Protein AF-A0A914C2M6-F1 (afdb_monomer_lite)

Secondary structure (DSSP, 8-state):
--HHHHHHHHHHHHHHHHHHTT-HHHHHHHHHHHHHIIIIIGGGSTTGGG--HHHHHHHHHHHHHHHHHHHHHHHHHHHHHHHHHHHHHHHHHHHHHHHHHS---PPPPPP-PPPPSS-TTS-SEEEEE-TTSPEEEEEPEEEETTHHHHHHHHHHTS-SS--EEEEEEEEETTEEEEEEEEE----HHHHHHHHHHS----S-GGG--EEEEEEES-TT-HHHHHHHHT---TT-EEEEE-TT-SEEEEEEGGGTT-TT--PPP---SS-EEE--SS---TTEEEESS--PEEEE-S-----------

Foldseek 3Di:
DDPVLVVLVVLLVVLVVCVVVVVLVSNLQSLVQSLCLLPPQLCLFPCNVVDDPVSNVVSVVSNVVSVVSSVVSVVVVVVVVVVVVVVVVVVVVVVVVVCVVDPDDDDDDDDDDDDDLDPPPDDQWFWFAFPVRDTHTAGFEEEEPCVLVVLVVVCVVPDDAWSKWWWKFFQDPSHTYGAETEDDNLDPVGVVVVVVVQPDPDPDPRRRIDGQEMEGQDCPRVSVVSCLSSDSRQRYWYWYHHPPAQEIEIDTSSHCPCVPQPDDGDDDDHHDYDYGDPGDRNSYDYDNSGDYYYHYPPDPDPDPDPPDD

InterPro domains:
  IPR015063 USP8 dimerisation domain [PF08969] (2-84)

Sequence (309 aa):
MPRYCRILHEMYDMAGVYTTEQNFERAFILYLRFVGTVVEELPKHRDYQSFTPDEKDRFDRQTIHAMNTAEFLKRKIKTLYEEEAITKKSELAQLEHEKRKNGNVSTPKPPPISPPIIDRNLKSYVVCKKQSGYTLLFQRIIIPNDLPHKFLTTFESLPDTNRFAVLYGKLVRNSLIVSQAIITDGTETSLEKIDRSISVPDQDEENELLIIGCICGDLSDHSVDYFISRSLLTEIVIVVCRPGDNQTYVLHLSNLSDRKELGKPKSESQPEFKDAASGVCGHTHITEQISCTFVDLRDPTPRSTPRNS

Radius of gyration: 23.59 Å; chains: 1; bounding box: 74×46×76 Å

Structure (mmCIF, N/CA/C/O backbone):
data_AF-A0A914C2M6-F1
#
_entry.id   AF-A0A914C2M6-F1
#
loop_
_atom_site.group_PDB
_atom_site.id
_atom_site.type_symbol
_atom_site.label_atom_id
_atom_site.label_alt_id
_atom_site.label_comp_id
_atom_site.label_asym_id
_atom_site.label_entity_id
_atom_site.label_seq_id
_atom_site.pdbx_PDB_ins_code
_atom_site.Cartn_x
_atom_site.Cartn_y
_atom_site.Cartn_z
_atom_site.occupancy
_atom_site.B_iso_or_equiv
_atom_site.auth_seq_id
_atom_site.auth_comp_id
_atom_site.auth_asym_id
_atom_site.auth_atom_id
_atom_site.pdbx_PDB_model_num
ATOM 1 N N . MET A 1 1 ? 17.380 13.968 1.805 1.00 53.59 1 MET A N 1
ATOM 2 C CA . MET A 1 1 ? 16.831 12.840 2.582 1.00 53.59 1 MET A CA 1
ATOM 3 C C . MET A 1 1 ? 16.250 11.841 1.595 1.00 53.59 1 MET A C 1
ATOM 5 O O . MET A 1 1 ? 15.466 12.265 0.750 1.00 53.59 1 MET A O 1
ATOM 9 N N . PRO A 1 2 ? 16.689 10.578 1.612 1.00 65.69 2 PRO A N 1
ATOM 10 C CA . PRO A 1 2 ? 16.224 9.569 0.665 1.00 65.69 2 PRO A CA 1
ATOM 11 C C . PRO A 1 2 ? 14.706 9.356 0.747 1.00 65.69 2 PRO A C 1
ATOM 13 O O . PRO A 1 2 ? 14.123 9.441 1.829 1.00 65.69 2 PRO A O 1
ATOM 16 N N . ARG A 1 3 ? 14.066 9.064 -0.392 1.00 62.69 3 ARG A N 1
ATOM 17 C CA . ARG A 1 3 ? 12.603 8.916 -0.529 1.00 62.69 3 ARG A CA 1
ATOM 18 C C . ARG A 1 3 ? 11.987 7.988 0.520 1.00 62.69 3 ARG A C 1
ATOM 20 O O . ARG A 1 3 ? 10.934 8.271 1.076 1.00 62.69 3 ARG A O 1
ATOM 27 N N . TYR A 1 4 ? 12.675 6.897 0.824 1.00 68.31 4 TYR A N 1
ATOM 28 C CA . TYR A 1 4 ? 12.214 5.889 1.766 1.00 68.31 4 TYR A CA 1
ATOM 29 C C . TYR A 1 4 ? 12.182 6.398 3.222 1.00 68.31 4 TYR A C 1
ATOM 31 O O . TYR A 1 4 ? 11.252 6.081 3.962 1.00 68.31 4 TYR A O 1
ATOM 39 N N . CYS A 1 5 ? 13.138 7.247 3.624 1.00 71.44 5 CYS A N 1
ATOM 40 C CA . CYS A 1 5 ? 13.124 7.904 4.933 1.00 71.44 5 CYS A CA 1
ATOM 41 C C . CYS A 1 5 ? 11.943 8.864 5.037 1.00 71.44 5 CYS A C 1
ATOM 43 O O . CYS A 1 5 ? 11.342 8.973 6.101 1.00 71.44 5 CYS A O 1
ATOM 45 N N . ARG A 1 6 ? 11.613 9.549 3.933 1.00 73.25 6 ARG A N 1
ATOM 46 C CA . ARG A 1 6 ? 10.469 10.460 3.861 1.00 73.25 6 ARG A CA 1
ATOM 47 C C . ARG A 1 6 ? 9.153 9.704 4.070 1.00 73.25 6 ARG A C 1
ATOM 49 O O . ARG A 1 6 ? 8.409 10.075 4.963 1.00 73.25 6 ARG A O 1
ATOM 56 N N . ILE A 1 7 ? 8.944 8.584 3.373 1.00 72.62 7 ILE A N 1
ATOM 57 C CA . ILE A 1 7 ? 7.735 7.748 3.525 1.00 72.62 7 ILE A CA 1
ATOM 58 C C . ILE A 1 7 ? 7.576 7.231 4.965 1.00 72.62 7 ILE A C 1
ATOM 60 O O . ILE A 1 7 ? 6.484 7.264 5.527 1.00 72.62 7 ILE A O 1
ATOM 64 N N . LEU A 1 8 ? 8.659 6.746 5.585 1.00 81.25 8 LEU A N 1
ATOM 65 C CA . LEU A 1 8 ? 8.620 6.284 6.979 1.00 81.25 8 LEU A CA 1
ATOM 66 C C . LEU A 1 8 ? 8.307 7.422 7.955 1.00 81.25 8 LEU A C 1
ATOM 68 O O . LEU A 1 8 ? 7.568 7.226 8.918 1.00 81.25 8 LEU A O 1
ATOM 72 N N . HIS A 1 9 ? 8.861 8.605 7.699 1.00 80.56 9 HIS A N 1
ATOM 73 C CA . HIS A 1 9 ? 8.601 9.801 8.487 1.00 80.56 9 HIS A CA 1
ATOM 74 C C . HIS A 1 9 ? 7.143 10.252 8.367 1.00 80.56 9 HIS A C 1
ATOM 76 O O . HIS A 1 9 ? 6.487 10.450 9.383 1.00 80.56 9 HIS A O 1
ATOM 82 N N . GLU A 1 10 ? 6.622 10.348 7.145 1.00 76.75 10 GLU A N 1
ATOM 83 C CA . GLU A 1 10 ? 5.228 10.702 6.861 1.00 76.75 10 GLU A CA 1
ATOM 84 C C . GLU A 1 10 ? 4.268 9.706 7.520 1.00 76.75 10 GLU A C 1
ATOM 86 O O . GLU A 1 10 ? 3.319 10.108 8.186 1.00 76.75 10 GLU A O 1
ATOM 91 N N . MET A 1 11 ? 4.548 8.400 7.432 1.00 81.88 11 MET A N 1
ATOM 92 C CA . MET A 1 11 ? 3.737 7.369 8.089 1.00 81.88 11 MET A CA 1
ATOM 93 C C . MET A 1 11 ? 3.683 7.553 9.611 1.00 81.88 11 MET A C 1
ATOM 95 O O . MET A 1 11 ? 2.619 7.408 10.217 1.00 81.88 11 MET A O 1
ATOM 99 N N . TYR A 1 12 ? 4.825 7.865 10.226 1.00 87.12 12 TYR A N 1
ATOM 100 C CA . TYR A 1 12 ? 4.915 8.125 11.660 1.00 87.12 12 TYR A CA 1
ATOM 101 C C . TYR A 1 12 ? 4.148 9.393 12.062 1.00 87.12 12 TYR A C 1
ATOM 103 O O . TYR A 1 12 ? 3.398 9.371 13.040 1.00 87.12 12 TYR A O 1
ATOM 111 N N . ASP A 1 13 ? 4.294 10.476 11.299 1.00 83.62 13 ASP A N 1
ATOM 112 C CA . ASP A 1 13 ? 3.618 11.745 11.574 1.00 83.62 13 ASP A CA 1
ATOM 113 C C . ASP A 1 13 ? 2.102 11.616 11.408 1.00 83.62 13 ASP A C 1
ATOM 115 O O . ASP A 1 13 ? 1.347 12.032 12.288 1.00 83.62 13 ASP A O 1
ATOM 119 N N . MET A 1 14 ? 1.647 10.951 10.342 1.00 76.50 14 MET A N 1
ATOM 120 C CA . MET A 1 14 ? 0.227 10.679 10.107 1.00 76.50 14 MET A CA 1
ATOM 121 C C . MET A 1 14 ? -0.390 9.820 11.214 1.00 76.50 14 MET A C 1
ATOM 123 O O . MET A 1 14 ? -1.535 10.043 11.608 1.00 76.50 14 MET A O 1
ATOM 127 N N . ALA A 1 15 ? 0.360 8.866 11.778 1.00 84.19 15 ALA A N 1
ATOM 128 C CA . ALA A 1 15 ? -0.092 8.120 12.953 1.00 84.19 15 ALA A CA 1
ATOM 129 C C . ALA A 1 15 ? -0.305 9.041 14.170 1.00 84.19 15 ALA A C 1
ATOM 131 O O . ALA A 1 15 ? -1.269 8.872 14.926 1.00 84.19 15 ALA A O 1
ATOM 132 N N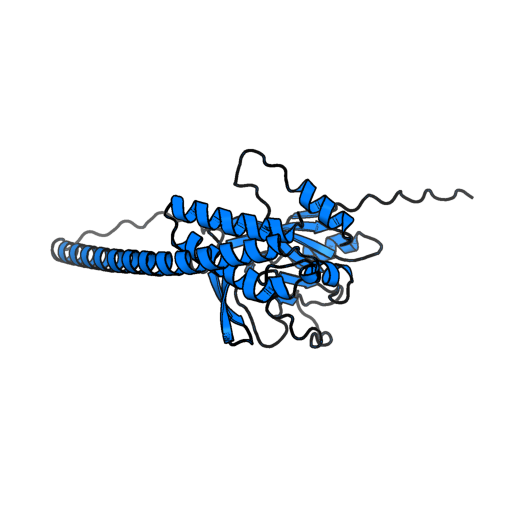 . GLY A 1 16 ? 0.557 10.050 14.325 1.00 85.88 16 GLY A N 1
ATOM 133 C CA . GLY A 1 16 ? 0.399 11.118 15.309 1.00 85.88 16 GLY A CA 1
ATOM 134 C C . GLY A 1 16 ? -0.865 11.944 15.071 1.00 85.88 16 GLY A C 1
ATOM 135 O O . GLY A 1 16 ? -1.673 12.087 15.989 1.00 85.88 16 GLY A O 1
ATOM 136 N N . VAL A 1 17 ? -1.092 12.407 13.838 1.00 80.56 17 VAL A N 1
ATOM 137 C CA . VAL A 1 17 ? -2.297 13.169 13.458 1.00 80.56 17 VAL A CA 1
ATOM 138 C C . VAL A 1 17 ? -3.566 12.377 13.776 1.00 80.56 17 VAL A C 1
ATOM 140 O O . VAL A 1 17 ? -4.409 12.857 14.534 1.00 80.56 17 VAL A O 1
ATOM 143 N N . TYR A 1 18 ? -3.670 11.116 13.348 1.00 82.12 18 TYR A N 1
ATOM 144 C CA . TYR A 1 18 ? -4.844 10.293 13.666 1.00 82.12 18 TYR A CA 1
ATOM 145 C C . TYR A 1 18 ? -5.034 10.043 15.164 1.00 82.12 18 TYR A C 1
ATOM 147 O O . TYR A 1 18 ? -6.166 9.886 15.626 1.00 82.12 18 TYR A O 1
ATOM 155 N N . THR A 1 19 ? -3.949 10.030 15.944 1.00 88.31 19 THR A N 1
ATOM 156 C CA . THR A 1 19 ? -4.045 9.955 17.407 1.00 88.31 19 THR A CA 1
ATOM 157 C C . THR A 1 19 ? -4.706 11.214 17.971 1.00 88.31 19 THR A C 1
ATOM 159 O O . THR A 1 19 ? -5.558 11.106 18.856 1.00 88.31 19 THR A O 1
ATOM 162 N N . THR A 1 20 ? -4.359 12.393 17.440 1.00 89.56 20 THR A N 1
ATOM 163 C CA . THR A 1 20 ? -4.959 13.676 17.847 1.00 89.56 20 THR A CA 1
ATOM 164 C C . THR A 1 20 ? -6.418 13.817 17.410 1.00 89.56 20 THR A C 1
ATOM 166 O O . THR A 1 20 ? -7.246 14.271 18.196 1.00 89.56 20 THR A O 1
ATOM 169 N N . GLU A 1 21 ? -6.767 13.325 16.220 1.00 86.81 21 GLU A N 1
ATOM 170 C CA . GLU A 1 21 ? -8.134 13.323 15.675 1.00 86.81 21 GLU A CA 1
ATOM 171 C C . GLU A 1 21 ? -9.051 12.256 16.297 1.00 86.81 21 GLU A C 1
ATOM 173 O O . GLU A 1 21 ? -10.204 12.107 15.900 1.00 86.81 21 GLU A O 1
ATOM 178 N N . GLN A 1 22 ? -8.551 11.487 17.269 1.00 88.44 22 GLN A N 1
ATOM 179 C CA . GLN A 1 22 ? -9.256 10.369 17.905 1.00 88.44 22 GLN A CA 1
ATOM 180 C C . GLN A 1 22 ? -9.623 9.214 16.963 1.00 88.44 22 GLN A C 1
ATOM 182 O O . GLN A 1 22 ? -10.419 8.341 17.315 1.00 88.44 22 GLN A O 1
ATOM 187 N N . ASN A 1 23 ? -8.983 9.132 15.798 1.00 82.94 23 ASN A N 1
ATOM 188 C CA . ASN A 1 23 ? -9.085 7.975 14.923 1.00 82.94 23 ASN A CA 1
ATOM 189 C C . ASN A 1 23 ? -8.113 6.876 15.382 1.00 82.94 23 ASN A C 1
ATOM 191 O O . ASN A 1 23 ? -7.097 6.585 14.743 1.00 82.94 23 ASN A O 1
ATOM 195 N N . PHE A 1 24 ? -8.414 6.281 16.540 1.00 87.06 24 PHE A N 1
ATOM 196 C CA . PHE A 1 24 ? -7.495 5.367 17.223 1.00 87.06 24 PHE A CA 1
ATOM 197 C C . PHE A 1 24 ? -7.179 4.115 16.405 1.00 87.06 24 PHE A C 1
ATOM 199 O O . PHE A 1 24 ? -6.050 3.637 16.456 1.00 87.06 24 PHE A O 1
ATOM 206 N N . GLU A 1 25 ? -8.134 3.609 15.622 1.00 82.38 25 GLU A N 1
ATOM 207 C CA . GLU A 1 25 ? -7.919 2.458 14.741 1.00 82.38 25 GLU A CA 1
ATOM 208 C C . GLU A 1 25 ? -6.863 2.748 13.673 1.00 82.38 25 GLU A C 1
ATOM 210 O O . GLU A 1 25 ? -5.903 1.988 13.537 1.00 82.38 25 GLU A O 1
ATOM 215 N N . ARG A 1 26 ? -7.003 3.862 12.937 1.00 77.81 26 ARG A N 1
ATOM 216 C CA . ARG A 1 26 ? -6.030 4.240 11.902 1.00 77.81 26 ARG A CA 1
ATOM 217 C C . ARG A 1 26 ? -4.666 4.542 12.507 1.00 77.81 26 ARG A C 1
ATOM 219 O O . ARG A 1 26 ? -3.665 4.059 11.984 1.00 77.81 26 ARG A O 1
ATOM 226 N N . ALA A 1 27 ? -4.628 5.262 13.627 1.00 86.00 27 ALA A N 1
ATOM 227 C CA . ALA A 1 27 ? -3.388 5.527 14.350 1.00 86.00 27 ALA A CA 1
ATOM 228 C C . ALA A 1 27 ? -2.679 4.226 14.760 1.00 86.00 27 ALA A C 1
ATOM 230 O O . ALA A 1 27 ? -1.488 4.053 14.505 1.00 86.00 27 ALA A O 1
ATOM 231 N N . PHE A 1 28 ? -3.420 3.275 15.336 1.00 88.38 28 PHE A N 1
ATOM 232 C CA . PHE A 1 28 ? -2.887 1.981 15.756 1.00 88.38 28 PHE A CA 1
ATOM 233 C C . PHE A 1 28 ? -2.312 1.192 14.577 1.00 88.38 28 PHE A C 1
ATOM 235 O O . PHE A 1 28 ? -1.203 0.665 14.666 1.00 88.38 28 PHE A O 1
ATOM 242 N N . ILE A 1 29 ? -3.040 1.144 13.459 1.00 82.56 29 ILE A N 1
ATOM 243 C CA . ILE A 1 29 ? -2.604 0.449 12.245 1.00 82.56 29 ILE A CA 1
ATOM 244 C C . ILE A 1 29 ? -1.332 1.085 11.676 1.00 82.56 29 ILE A C 1
ATOM 246 O O . ILE A 1 29 ? -0.394 0.358 11.351 1.00 82.56 29 ILE A O 1
ATOM 250 N N . LEU A 1 30 ? -1.266 2.417 11.581 1.00 82.12 30 LEU A N 1
ATOM 251 C CA . LEU A 1 30 ? -0.079 3.100 11.060 1.00 82.12 30 LEU A CA 1
ATOM 252 C C . LEU A 1 30 ? 1.139 2.920 11.965 1.00 82.12 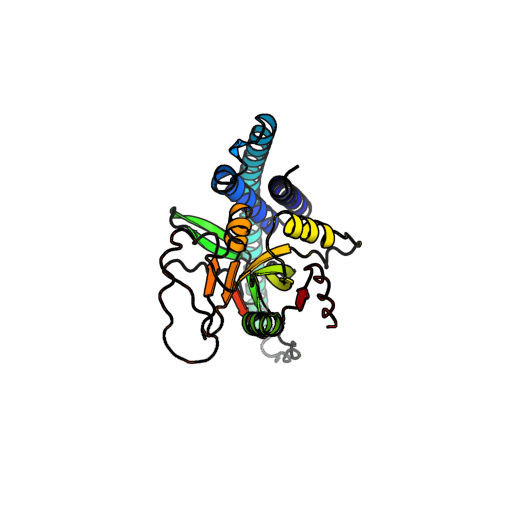30 LEU A C 1
ATOM 254 O O . LEU A 1 30 ? 2.220 2.653 11.449 1.00 82.12 30 LEU A O 1
ATOM 258 N N . TYR A 1 31 ? 0.984 2.980 13.292 1.00 89.94 31 TYR A N 1
ATOM 259 C CA . TYR A 1 31 ? 2.099 2.699 14.199 1.00 89.94 31 TYR A CA 1
ATOM 260 C C . TYR A 1 31 ? 2.593 1.255 14.078 1.00 89.94 31 TYR A C 1
ATOM 262 O O . TYR A 1 31 ? 3.802 1.037 14.015 1.00 89.94 31 TYR A O 1
ATOM 270 N N . LEU A 1 32 ? 1.694 0.268 13.986 1.00 87.19 32 LEU A N 1
ATOM 271 C CA . LEU A 1 32 ? 2.095 -1.124 13.750 1.00 87.19 32 LEU A CA 1
ATOM 272 C C . LEU A 1 32 ? 2.819 -1.293 12.413 1.00 87.19 32 LEU A C 1
ATOM 274 O O . LEU A 1 32 ? 3.832 -1.990 12.345 1.00 87.19 32 LEU A O 1
ATOM 278 N N . ARG A 1 33 ? 2.317 -0.648 11.356 1.00 82.12 33 ARG A N 1
ATOM 279 C CA . ARG A 1 33 ? 2.933 -0.680 10.029 1.00 82.12 33 ARG A CA 1
ATOM 280 C C . ARG A 1 33 ? 4.315 -0.036 10.039 1.00 82.12 33 ARG A C 1
ATOM 282 O O . ARG A 1 33 ? 5.247 -0.617 9.487 1.00 82.12 33 ARG A O 1
ATOM 289 N N . PHE A 1 34 ? 4.459 1.116 10.689 1.00 87.62 34 PHE A N 1
ATOM 290 C CA . PHE A 1 34 ? 5.735 1.804 10.853 1.00 87.62 34 PHE A CA 1
ATOM 291 C C . PHE A 1 34 ? 6.744 0.902 11.566 1.00 87.62 34 PHE A C 1
ATOM 293 O O . PHE A 1 34 ? 7.801 0.620 11.008 1.00 87.62 34 PHE A O 1
ATOM 300 N N . VAL A 1 35 ? 6.384 0.369 12.740 1.00 90.06 35 VAL A N 1
ATOM 301 C CA . VAL A 1 35 ? 7.252 -0.522 13.529 1.00 90.06 35 VAL A CA 1
ATOM 302 C C . VAL A 1 35 ? 7.659 -1.749 12.714 1.00 90.06 35 VAL A C 1
ATOM 304 O O . VAL A 1 35 ? 8.845 -2.049 12.615 1.00 90.06 35 VAL A O 1
ATOM 307 N N . GLY A 1 36 ? 6.701 -2.432 12.079 1.00 84.25 36 GLY A N 1
ATOM 308 C CA . GLY A 1 36 ? 6.993 -3.603 11.250 1.00 84.25 36 GLY A CA 1
ATOM 309 C C . GLY A 1 36 ? 7.929 -3.279 10.083 1.00 84.25 36 GLY A C 1
ATOM 310 O O . GLY A 1 36 ? 8.858 -4.034 9.808 1.00 84.25 36 GLY A O 1
ATOM 311 N N . THR A 1 37 ? 7.738 -2.128 9.433 1.00 82.62 37 THR A N 1
ATOM 312 C CA . THR A 1 37 ? 8.584 -1.703 8.308 1.00 82.62 37 THR A CA 1
ATOM 313 C C . THR A 1 37 ? 9.999 -1.357 8.773 1.00 82.62 37 THR A C 1
ATOM 315 O O . THR A 1 37 ? 10.962 -1.802 8.155 1.00 82.62 37 THR A O 1
ATOM 318 N N . VAL A 1 38 ? 10.148 -0.607 9.870 1.00 88.62 38 VAL A N 1
ATOM 319 C CA . VAL A 1 38 ? 11.459 -0.198 10.404 1.00 88.62 38 VAL A CA 1
ATOM 320 C C . VAL A 1 38 ? 12.251 -1.386 10.950 1.00 88.62 38 VAL A C 1
ATOM 322 O O . VAL A 1 38 ? 13.458 -1.450 10.750 1.00 88.62 38 VAL A O 1
ATOM 325 N N . VAL A 1 39 ? 11.596 -2.342 11.609 1.00 87.88 39 VAL A N 1
ATOM 326 C CA . VAL A 1 39 ? 12.287 -3.480 12.233 1.00 87.88 39 VAL A CA 1
ATOM 327 C C . VAL A 1 39 ? 12.615 -4.582 11.223 1.00 87.88 39 VAL A C 1
ATOM 329 O O . VAL A 1 39 ? 13.694 -5.166 11.296 1.00 87.88 39 VAL A O 1
ATOM 332 N N . GLU A 1 40 ? 11.718 -4.888 10.279 1.00 81.25 40 GLU A N 1
ATOM 333 C CA . GLU A 1 40 ? 11.909 -6.027 9.369 1.00 81.25 40 GLU A CA 1
ATOM 334 C C . GLU A 1 40 ? 12.431 -5.643 7.987 1.00 81.25 40 GLU A C 1
ATOM 336 O O . GLU A 1 40 ? 13.230 -6.385 7.416 1.00 81.25 40 GLU A O 1
ATOM 341 N N . GLU A 1 41 ? 11.952 -4.541 7.409 1.00 78.50 41 GLU A N 1
ATOM 342 C CA . GLU A 1 41 ? 12.189 -4.240 5.991 1.00 78.50 41 GLU A CA 1
ATOM 343 C C . GLU A 1 41 ? 13.296 -3.215 5.789 1.00 78.50 41 GLU A C 1
ATOM 345 O O . GLU A 1 41 ? 14.146 -3.388 4.915 1.00 78.50 41 GLU A O 1
ATOM 350 N N . LEU A 1 42 ? 13.346 -2.187 6.636 1.00 84.25 42 LEU A N 1
ATOM 351 C CA . LEU A 1 42 ? 14.373 -1.156 6.569 1.00 84.25 42 LEU A CA 1
ATOM 352 C C . LEU A 1 42 ? 15.797 -1.739 6.636 1.00 84.25 42 LEU A C 1
ATOM 354 O O . LEU A 1 42 ? 16.603 -1.339 5.798 1.00 84.25 42 LEU A O 1
ATOM 358 N N . PRO A 1 43 ? 16.126 -2.731 7.495 1.00 86.38 43 PRO A N 1
ATOM 359 C CA . PRO A 1 43 ? 17.477 -3.289 7.548 1.00 86.38 43 PRO A CA 1
ATOM 360 C C . PRO A 1 43 ? 17.890 -4.061 6.289 1.00 86.38 43 PRO A C 1
ATOM 362 O O . PRO A 1 43 ? 19.083 -4.215 6.029 1.00 86.38 43 PRO A O 1
ATOM 365 N N . LYS A 1 44 ? 16.917 -4.549 5.506 1.00 80.81 44 LYS A N 1
ATOM 366 C CA . LYS A 1 44 ? 17.149 -5.251 4.233 1.00 80.81 44 LYS A CA 1
ATOM 367 C C . LYS A 1 44 ? 17.315 -4.287 3.059 1.00 80.81 44 LYS A C 1
ATOM 369 O O . LYS A 1 44 ? 17.725 -4.711 1.979 1.00 80.81 44 LYS A O 1
ATOM 374 N N . HIS A 1 45 ? 16.969 -3.013 3.238 1.00 79.31 45 HIS A N 1
ATOM 375 C CA . HIS A 1 45 ? 17.026 -2.032 2.167 1.00 79.31 45 HIS A CA 1
ATOM 376 C C . HIS A 1 45 ? 18.471 -1.797 1.722 1.00 79.31 45 HIS A C 1
ATOM 378 O O . HIS A 1 45 ? 19.378 -1.658 2.546 1.00 79.31 45 HIS A O 1
ATOM 384 N N . ARG A 1 46 ? 18.676 -1.688 0.405 1.00 78.31 46 ARG A N 1
ATOM 385 C CA . ARG A 1 46 ? 20.001 -1.519 -0.213 1.00 78.31 46 ARG A CA 1
ATOM 386 C C . ARG A 1 46 ? 20.807 -0.382 0.419 1.00 78.31 46 ARG A C 1
ATOM 388 O O . ARG A 1 46 ? 21.995 -0.536 0.684 1.00 78.31 46 ARG A O 1
ATOM 395 N N . ASP A 1 47 ? 20.143 0.740 0.682 1.00 78.62 47 ASP A N 1
ATOM 396 C CA . ASP A 1 47 ? 20.801 1.951 1.173 1.00 78.62 47 ASP A CA 1
ATOM 397 C C . ASP A 1 47 ? 20.941 1.977 2.710 1.00 78.62 47 ASP A C 1
ATOM 399 O O . ASP A 1 47 ? 21.583 2.880 3.239 1.00 78.62 47 ASP A O 1
ATOM 403 N N . TYR A 1 48 ? 20.407 0.994 3.452 1.00 83.44 48 TYR A N 1
ATOM 404 C CA . TYR A 1 48 ? 20.422 0.992 4.927 1.00 83.44 48 TYR A CA 1
ATOM 405 C C . TYR A 1 48 ? 21.827 1.053 5.533 1.00 83.44 48 TYR A C 1
ATOM 407 O O . TYR A 1 48 ? 22.068 1.708 6.550 1.00 83.44 48 TYR A O 1
ATOM 415 N N . GLN A 1 49 ? 22.793 0.401 4.883 1.00 83.94 49 GLN A N 1
ATOM 416 C CA . GLN A 1 49 ? 24.180 0.403 5.344 1.00 83.94 49 GLN A CA 1
ATOM 417 C C . GLN A 1 49 ? 24.823 1.793 5.284 1.00 83.94 49 GLN A C 1
ATOM 419 O O . GLN A 1 49 ? 25.742 2.061 6.052 1.00 83.94 49 GLN A O 1
ATOM 424 N N . SER A 1 50 ? 24.319 2.677 4.418 1.00 85.88 50 SER A N 1
ATOM 425 C CA . SER A 1 50 ? 24.829 4.041 4.260 1.00 85.88 50 SER A CA 1
ATOM 426 C C . SER A 1 50 ? 24.282 5.040 5.285 1.00 85.88 50 SER A C 1
ATOM 428 O O . SER A 1 50 ? 24.718 6.188 5.290 1.00 85.88 50 SER A O 1
ATOM 430 N N . PHE A 1 51 ? 23.353 4.628 6.158 1.00 86.19 51 PHE A N 1
ATOM 431 C CA . PHE A 1 51 ? 22.745 5.537 7.132 1.00 86.19 51 PHE A CA 1
ATOM 432 C C . PHE A 1 51 ? 23.751 5.941 8.200 1.00 86.19 51 PHE A C 1
ATOM 434 O O . PHE A 1 51 ? 24.497 5.108 8.734 1.00 86.19 51 PHE A O 1
ATOM 441 N N . THR A 1 52 ? 23.682 7.211 8.577 1.00 89.38 52 THR A N 1
ATOM 442 C CA . THR A 1 52 ? 24.424 7.757 9.709 1.00 89.38 52 THR A CA 1
ATOM 443 C C . THR A 1 52 ? 23.932 7.158 11.036 1.00 89.38 52 THR A C 1
ATOM 445 O O . THR A 1 52 ? 22.783 6.713 11.135 1.00 89.38 52 THR A O 1
ATOM 448 N N . PRO A 1 53 ? 24.777 7.136 12.085 1.00 89.25 53 PRO A N 1
ATOM 449 C CA . PRO A 1 53 ? 24.352 6.713 13.420 1.00 89.25 53 PRO A CA 1
ATOM 450 C C . PRO A 1 53 ? 23.135 7.494 13.934 1.00 89.25 53 PRO A C 1
ATOM 452 O O . PRO A 1 53 ? 22.217 6.888 14.479 1.00 89.25 53 PRO A O 1
ATOM 455 N N . ASP A 1 54 ? 23.089 8.804 13.679 1.00 88.62 54 ASP A N 1
ATOM 456 C CA . ASP A 1 54 ? 21.999 9.682 14.116 1.00 88.62 54 ASP A CA 1
ATOM 457 C C . ASP A 1 54 ? 20.664 9.342 13.434 1.00 88.62 54 ASP A C 1
ATOM 459 O O . ASP A 1 54 ? 19.607 9.381 14.067 1.00 88.62 54 ASP A O 1
ATOM 463 N N . GLU A 1 55 ? 20.687 8.968 12.149 1.00 87.88 55 GLU A N 1
ATOM 464 C CA . GLU A 1 55 ? 19.487 8.522 11.430 1.00 87.88 55 GLU A CA 1
ATOM 465 C C . GLU A 1 55 ? 18.940 7.210 12.000 1.00 87.88 55 GLU A C 1
ATOM 467 O O . GLU A 1 55 ? 17.727 7.078 12.177 1.00 87.88 55 GLU A O 1
ATOM 472 N N . LYS A 1 56 ? 19.818 6.252 12.322 1.00 89.31 56 LYS A N 1
ATOM 473 C CA . LYS A 1 56 ? 19.418 4.969 12.926 1.00 89.31 56 LYS A CA 1
ATOM 474 C C . LYS A 1 56 ? 18.821 5.176 14.317 1.00 89.31 56 LYS A C 1
ATOM 476 O O . LYS A 1 56 ? 17.702 4.748 14.573 1.00 89.31 56 LYS A O 1
ATOM 481 N N . ASP A 1 57 ? 19.511 5.937 15.159 1.00 91.12 57 ASP A N 1
ATOM 482 C CA . ASP A 1 57 ? 19.074 6.283 16.514 1.00 91.12 57 ASP A CA 1
ATOM 483 C C . ASP A 1 57 ? 17.742 7.067 16.520 1.00 91.12 57 ASP A C 1
ATOM 485 O O . ASP A 1 57 ? 16.875 6.875 17.379 1.00 91.12 57 ASP A O 1
ATOM 489 N N . ARG A 1 58 ? 17.501 7.904 15.503 1.00 91.50 58 ARG A N 1
ATOM 490 C CA . ARG A 1 58 ? 16.196 8.542 15.292 1.00 91.50 58 ARG A CA 1
ATOM 491 C C . ARG A 1 58 ? 15.086 7.518 15.036 1.00 91.50 58 ARG A C 1
ATOM 493 O O . ARG A 1 58 ? 14.034 7.622 15.672 1.00 91.50 58 ARG A O 1
ATOM 500 N N . PHE A 1 59 ? 15.296 6.558 14.135 1.00 91.56 59 PHE A N 1
ATOM 501 C CA . PHE A 1 59 ? 14.312 5.504 13.869 1.00 91.56 59 PHE A CA 1
ATOM 502 C C . PHE A 1 59 ? 14.096 4.597 15.084 1.00 91.56 59 PHE A C 1
ATOM 504 O O . PHE A 1 59 ? 12.953 4.232 15.359 1.00 91.56 59 PHE A O 1
ATOM 511 N N . ASP A 1 60 ? 15.138 4.310 15.864 1.00 91.50 60 ASP A N 1
ATOM 512 C CA . ASP A 1 60 ? 15.030 3.523 17.096 1.00 91.50 60 ASP A CA 1
ATOM 513 C C . ASP A 1 60 ? 14.138 4.225 18.130 1.00 91.50 60 ASP A C 1
ATOM 515 O O . ASP A 1 60 ? 13.177 3.637 18.638 1.00 91.50 60 ASP A O 1
ATOM 519 N N . ARG A 1 61 ? 14.367 5.524 18.381 1.00 94.56 61 ARG A N 1
ATOM 520 C CA . ARG A 1 61 ? 13.501 6.325 19.264 1.00 94.56 61 ARG A CA 1
ATOM 521 C C . ARG A 1 61 ? 12.050 6.357 18.793 1.00 94.56 61 ARG A C 1
ATOM 523 O O . ARG A 1 61 ? 11.139 6.169 19.602 1.00 94.56 61 ARG A O 1
ATOM 530 N N . GLN A 1 62 ? 11.830 6.599 17.499 1.00 95.44 62 GLN A N 1
ATOM 531 C CA . GLN A 1 62 ? 10.483 6.620 16.923 1.00 95.44 62 GLN A CA 1
ATOM 532 C C . GLN A 1 62 ? 9.803 5.254 17.043 1.00 95.44 62 GLN A C 1
ATOM 534 O O . GLN A 1 62 ? 8.612 5.192 17.336 1.00 95.44 62 GLN A O 1
ATOM 539 N N . THR A 1 63 ? 10.552 4.163 16.880 1.00 94.25 63 THR A N 1
ATOM 540 C CA . THR A 1 63 ? 10.040 2.794 17.013 1.00 94.25 63 THR A CA 1
ATOM 541 C C . THR A 1 63 ? 9.591 2.514 18.441 1.00 94.25 63 THR A C 1
ATOM 543 O O . THR A 1 63 ? 8.468 2.056 18.642 1.00 94.25 63 THR A O 1
ATOM 546 N N . ILE A 1 64 ? 10.402 2.869 19.444 1.00 95.81 64 ILE A N 1
ATOM 547 C CA . ILE A 1 64 ? 10.034 2.718 20.861 1.00 95.81 64 ILE A CA 1
ATOM 548 C C . ILE A 1 64 ? 8.764 3.520 21.177 1.00 95.81 64 ILE A C 1
ATOM 550 O O . ILE A 1 64 ? 7.826 2.997 21.783 1.00 95.81 64 ILE A O 1
ATOM 554 N N . HIS A 1 65 ? 8.700 4.779 20.731 1.00 96.56 65 HIS A N 1
ATOM 555 C CA . HIS A 1 65 ? 7.512 5.611 20.909 1.00 96.56 65 HIS A CA 1
ATOM 556 C C . HIS A 1 65 ? 6.273 4.998 20.238 1.00 96.56 65 HIS A C 1
ATOM 558 O O . HIS A 1 65 ? 5.214 4.899 20.863 1.00 96.56 65 HIS A O 1
ATOM 564 N N . ALA A 1 66 ? 6.399 4.563 18.983 1.00 94.75 66 ALA A N 1
ATOM 565 C CA . ALA A 1 66 ? 5.317 3.951 18.221 1.00 94.75 66 ALA A CA 1
ATOM 566 C C . ALA A 1 66 ? 4.805 2.667 18.887 1.00 94.75 66 ALA A C 1
ATOM 568 O O . ALA A 1 66 ? 3.595 2.477 18.977 1.00 94.75 66 ALA A O 1
ATOM 569 N N . MET A 1 67 ? 5.693 1.819 19.416 1.00 94.62 67 MET A N 1
ATOM 570 C CA . MET A 1 67 ? 5.313 0.597 20.134 1.00 94.62 67 MET A CA 1
ATOM 571 C C . MET A 1 67 ? 4.507 0.902 21.401 1.00 94.62 67 MET A C 1
ATOM 573 O O . MET A 1 67 ? 3.421 0.350 21.584 1.00 94.62 67 MET A O 1
ATOM 577 N N . ASN A 1 68 ? 4.998 1.819 22.239 1.00 95.81 68 ASN A N 1
ATOM 578 C CA . ASN A 1 68 ? 4.306 2.227 23.465 1.00 95.81 68 ASN A CA 1
ATOM 579 C C . ASN A 1 68 ? 2.937 2.854 23.157 1.00 95.81 68 ASN A C 1
ATOM 581 O O . ASN A 1 68 ? 1.934 2.548 23.805 1.00 95.81 68 ASN A O 1
ATOM 585 N N . THR A 1 69 ? 2.880 3.700 22.126 1.00 94.69 69 THR A N 1
ATOM 586 C CA . THR A 1 69 ? 1.637 4.347 21.693 1.00 94.69 69 THR A CA 1
ATOM 587 C C . THR A 1 69 ? 0.653 3.329 21.123 1.00 94.69 69 THR A C 1
ATOM 589 O O . THR A 1 69 ? -0.522 3.352 21.482 1.00 94.69 69 THR A O 1
ATOM 592 N N . ALA A 1 70 ? 1.110 2.382 20.300 1.00 92.56 70 ALA A N 1
ATOM 593 C CA . ALA A 1 70 ? 0.269 1.310 19.775 1.00 92.56 70 ALA A CA 1
ATOM 594 C C . ALA A 1 70 ? -0.303 0.430 20.899 1.00 92.56 70 ALA A C 1
ATOM 596 O O . ALA A 1 70 ? -1.478 0.064 20.850 1.00 92.56 70 ALA A O 1
ATOM 597 N N . GLU A 1 71 ? 0.477 0.124 21.940 1.00 93.75 71 GLU A N 1
ATOM 598 C CA . GLU A 1 71 ? -0.031 -0.612 23.102 1.00 93.75 71 GLU A CA 1
ATOM 599 C C . GLU A 1 71 ? -1.134 0.168 23.834 1.00 93.75 71 GLU A C 1
ATOM 601 O O . GLU A 1 71 ? -2.187 -0.393 24.155 1.00 93.75 71 GLU A O 1
ATOM 606 N N . PHE A 1 72 ? -0.929 1.469 24.054 1.00 95.12 72 PHE A N 1
ATOM 607 C CA . PHE A 1 72 ? -1.942 2.343 24.641 1.00 95.12 72 PHE A CA 1
ATOM 608 C C . PHE A 1 72 ? -3.219 2.396 23.787 1.00 95.12 72 PHE A C 1
ATOM 610 O O . PHE A 1 72 ? -4.321 2.172 24.298 1.00 95.12 72 PHE A O 1
ATOM 617 N N . LEU A 1 73 ? -3.081 2.625 22.479 1.00 92.81 73 LEU A N 1
ATOM 618 C CA . LEU A 1 73 ? -4.199 2.681 21.537 1.00 92.81 73 LEU A CA 1
ATOM 619 C C . LEU A 1 73 ? -4.975 1.365 21.506 1.00 92.81 73 LEU A C 1
ATOM 621 O O . LEU A 1 73 ? -6.201 1.386 21.537 1.00 92.81 73 LEU A O 1
ATOM 625 N N . LYS A 1 74 ? -4.289 0.217 21.539 1.00 91.62 74 LYS A N 1
ATOM 626 C CA . LYS A 1 74 ? -4.930 -1.103 21.609 1.00 91.62 74 LYS A CA 1
ATOM 627 C C . LYS A 1 74 ? -5.860 -1.224 22.817 1.00 91.62 74 LYS A C 1
ATOM 629 O O . LYS A 1 74 ? -6.969 -1.738 22.679 1.00 91.62 74 LYS A O 1
ATOM 634 N N . ARG A 1 75 ? -5.426 -0.758 23.995 1.00 93.88 75 ARG A N 1
ATOM 635 C CA . ARG A 1 75 ? -6.261 -0.757 25.211 1.00 93.88 75 ARG A CA 1
ATOM 636 C C . ARG A 1 75 ? -7.471 0.160 25.035 1.00 93.88 75 ARG A C 1
ATOM 638 O O . ARG A 1 75 ? -8.584 -0.256 25.331 1.00 93.88 75 ARG A O 1
ATOM 645 N N . LYS A 1 76 ? -7.260 1.359 24.485 1.00 93.44 76 LYS A N 1
ATOM 646 C CA . LYS A 1 76 ? -8.322 2.346 24.251 1.00 93.44 76 LYS A CA 1
ATOM 647 C C . LYS A 1 76 ? -9.386 1.852 23.264 1.00 93.44 76 LYS A C 1
ATOM 649 O O . LYS A 1 76 ? -10.570 1.922 23.569 1.00 93.44 76 LYS A O 1
ATOM 654 N N . ILE A 1 77 ? -8.969 1.294 22.125 1.00 90.56 77 ILE A N 1
ATOM 655 C CA . ILE A 1 77 ? -9.864 0.697 21.117 1.00 90.56 77 ILE A CA 1
ATOM 656 C C . ILE A 1 77 ? -10.694 -0.431 21.739 1.00 90.56 77 ILE A C 1
ATOM 658 O O . ILE A 1 77 ? -11.897 -0.513 21.508 1.00 90.56 77 ILE A O 1
ATOM 662 N N . LYS A 1 78 ? -10.067 -1.286 22.560 1.00 91.38 78 LYS A N 1
ATOM 663 C CA . LYS A 1 78 ? -10.771 -2.378 23.242 1.00 91.38 78 LYS A CA 1
ATOM 664 C C . LYS A 1 78 ? -11.911 -1.853 24.117 1.00 91.38 78 LYS A C 1
ATOM 666 O O . LYS A 1 78 ? -13.022 -2.359 24.007 1.00 91.38 78 LYS A O 1
ATOM 671 N N . THR A 1 79 ? -11.643 -0.838 24.938 1.00 93.75 79 THR A N 1
ATOM 672 C CA . THR A 1 79 ? -12.656 -0.224 25.808 1.00 93.75 79 THR A CA 1
ATOM 673 C C . THR A 1 79 ? -13.803 0.386 25.001 1.00 93.75 79 THR A C 1
ATOM 675 O O . THR A 1 79 ? -14.958 0.116 25.311 1.00 93.75 79 THR A O 1
ATOM 678 N N . LEU A 1 80 ? -13.507 1.112 23.917 1.00 90.56 80 LEU A N 1
ATOM 679 C CA . LEU A 1 80 ? -14.538 1.703 23.053 1.00 90.56 80 LEU A CA 1
ATOM 680 C C . LEU A 1 80 ? -15.477 0.645 22.459 1.00 90.56 80 LEU A C 1
ATOM 682 O O . LEU A 1 80 ? -16.695 0.800 22.501 1.00 90.56 80 LEU A O 1
ATOM 686 N N . TYR A 1 81 ? -14.937 -0.470 21.962 1.00 87.62 81 TYR A N 1
ATOM 687 C CA . TYR A 1 81 ? -15.776 -1.542 21.426 1.00 87.62 81 TYR A CA 1
ATOM 688 C C . TYR A 1 81 ? -16.582 -2.283 22.495 1.00 87.62 81 TYR A C 1
ATOM 690 O O . TYR A 1 81 ? -17.699 -2.723 22.219 1.00 87.62 81 TYR A O 1
ATOM 698 N N . GLU A 1 82 ? -16.041 -2.442 23.704 1.00 91.94 82 GLU A N 1
ATOM 699 C CA . GLU A 1 82 ? -16.782 -3.009 24.835 1.00 91.94 82 GLU A CA 1
ATOM 700 C C . GLU A 1 82 ? -17.982 -2.123 25.205 1.00 91.94 82 GLU A C 1
ATOM 702 O O . GLU A 1 82 ? -19.097 -2.626 25.359 1.00 91.94 82 GLU A O 1
ATOM 707 N N . GLU A 1 83 ? -17.782 -0.807 25.267 1.00 91.62 83 GLU A N 1
ATOM 708 C CA . GLU A 1 83 ? -18.834 0.179 25.534 1.00 91.62 83 GLU A CA 1
ATOM 709 C C . GLU A 1 83 ? -19.894 0.215 24.420 1.00 91.62 83 GLU A C 1
ATOM 711 O O . GLU A 1 83 ? -21.100 0.185 24.696 1.00 91.62 83 GLU A O 1
ATOM 716 N N . GLU A 1 84 ? -19.472 0.196 23.151 1.00 89.00 84 GLU A N 1
ATOM 717 C CA . GLU A 1 84 ? -20.389 0.126 22.009 1.00 89.00 84 GLU A CA 1
ATOM 718 C C . GLU A 1 84 ? -21.222 -1.159 22.013 1.00 89.00 84 GLU A C 1
ATOM 720 O O . GLU A 1 84 ? -22.417 -1.133 21.705 1.00 89.00 84 GLU A O 1
ATOM 725 N N . ALA A 1 85 ? -20.614 -2.296 22.358 1.00 87.00 85 ALA A N 1
ATOM 726 C CA . ALA A 1 85 ? -21.310 -3.575 22.425 1.00 87.00 85 ALA A CA 1
ATOM 727 C C . ALA A 1 85 ? -22.377 -3.581 23.530 1.00 87.00 85 ALA A C 1
ATOM 729 O O . ALA A 1 85 ? -23.474 -4.108 23.326 1.00 87.00 85 ALA A O 1
ATOM 730 N N . ILE A 1 86 ? -22.082 -2.970 24.682 1.00 91.44 86 ILE A N 1
ATOM 731 C CA . ILE A 1 86 ? -23.047 -2.802 25.777 1.00 91.44 86 ILE A CA 1
ATOM 732 C C . ILE A 1 86 ? -24.208 -1.907 25.331 1.00 91.44 86 ILE A C 1
ATOM 734 O O . ILE A 1 86 ? -25.367 -2.275 25.527 1.00 91.44 86 ILE A O 1
ATOM 738 N N . THR A 1 87 ? -23.906 -0.781 24.683 1.00 91.12 87 THR A N 1
ATOM 739 C CA . THR A 1 87 ? -24.907 0.188 24.205 1.00 91.12 87 THR A CA 1
ATOM 740 C C . THR A 1 87 ? -25.834 -0.426 23.156 1.00 91.12 87 THR A C 1
ATOM 742 O O . THR A 1 87 ? -27.052 -0.393 23.303 1.00 91.12 87 THR A O 1
ATOM 745 N N . LYS A 1 88 ? -25.290 -1.118 22.149 1.00 88.31 88 LYS A N 1
ATOM 746 C CA . LYS A 1 88 ? -26.114 -1.821 21.149 1.00 88.31 88 LYS A CA 1
ATOM 747 C C . LYS A 1 88 ? -27.003 -2.892 21.783 1.00 88.31 88 LYS A C 1
ATOM 749 O O . LYS A 1 88 ? -28.127 -3.113 21.337 1.00 88.31 88 LYS A O 1
ATOM 754 N N . LYS A 1 89 ? -26.520 -3.569 22.830 1.00 89.38 89 LYS A N 1
ATOM 755 C CA . LYS A 1 89 ? -27.291 -4.596 23.543 1.00 89.38 89 LYS A CA 1
ATOM 756 C C . LYS A 1 89 ? -28.449 -3.996 24.345 1.00 89.38 89 LYS A C 1
ATOM 758 O O . LYS A 1 89 ? -29.519 -4.603 24.383 1.00 89.38 89 LYS A O 1
ATOM 763 N N . SER A 1 90 ? -28.260 -2.832 24.969 1.00 88.06 90 SER A N 1
ATOM 764 C CA . SER A 1 90 ? -29.342 -2.137 25.676 1.00 88.06 90 SER A CA 1
ATOM 765 C C . SER A 1 90 ? -30.372 -1.556 24.703 1.00 88.06 90 SER A C 1
ATOM 767 O O . SER A 1 90 ? -31.567 -1.730 24.934 1.00 88.06 90 SER A O 1
ATOM 769 N N . GLU A 1 91 ? -29.939 -0.972 23.583 1.00 90.25 91 GLU A N 1
ATOM 770 C CA . GLU A 1 91 ? -30.819 -0.479 22.513 1.00 90.25 91 GLU A CA 1
ATOM 771 C C . GLU A 1 91 ? -31.681 -1.596 21.913 1.00 90.25 91 GLU A C 1
ATOM 773 O O . GLU A 1 91 ? -32.897 -1.445 21.775 1.00 90.25 91 GLU A O 1
ATOM 778 N N . LEU A 1 92 ? -31.082 -2.754 21.609 1.00 88.06 92 LEU A N 1
ATOM 779 C CA . LEU A 1 92 ? -31.818 -3.904 21.079 1.00 88.06 92 LEU A CA 1
ATOM 780 C C . LEU A 1 92 ? -32.888 -4.386 22.072 1.00 88.06 92 LEU A C 1
ATOM 782 O O . LEU A 1 92 ? -34.023 -4.649 21.680 1.00 88.06 92 LEU A O 1
ATOM 786 N N . ALA A 1 93 ? -32.552 -4.448 23.365 1.00 87.12 93 ALA A N 1
ATOM 787 C CA . ALA A 1 93 ? -33.486 -4.851 24.413 1.00 87.12 93 ALA A CA 1
ATOM 788 C C . ALA A 1 93 ? -34.643 -3.849 24.591 1.00 87.12 93 ALA A C 1
ATOM 790 O O . ALA A 1 93 ? -35.783 -4.258 24.828 1.00 87.12 93 ALA A O 1
ATOM 791 N N . GLN A 1 94 ? -34.376 -2.547 24.446 1.00 86.75 94 GLN A N 1
ATOM 792 C CA . GLN A 1 94 ? -35.406 -1.505 24.479 1.00 86.75 94 GLN A CA 1
ATOM 793 C C . GLN A 1 94 ? -36.342 -1.609 23.270 1.00 86.75 94 GLN A C 1
ATOM 795 O O . GLN A 1 94 ? -37.558 -1.655 23.450 1.00 86.75 94 GLN A O 1
ATOM 800 N N . LEU A 1 95 ? -35.793 -1.763 22.062 1.00 85.25 95 LEU A N 1
ATOM 801 C CA . LEU A 1 95 ? -36.573 -1.955 20.835 1.00 85.25 95 LEU A CA 1
ATOM 802 C C . LEU A 1 95 ? -37.429 -3.226 20.883 1.00 85.25 95 LEU A C 1
ATOM 804 O O . LEU A 1 95 ? -38.561 -3.232 20.404 1.00 85.25 95 LEU A O 1
ATOM 808 N N . GLU A 1 96 ? -36.920 -4.315 21.459 1.00 82.56 96 GLU A N 1
ATOM 809 C CA . GLU A 1 96 ? -37.702 -5.535 21.671 1.00 82.56 96 GLU A CA 1
ATOM 810 C C . GLU A 1 96 ? -38.833 -5.329 22.685 1.00 82.56 96 GLU A C 1
ATOM 812 O O . GLU A 1 96 ? -39.940 -5.832 22.478 1.00 82.56 96 GLU A O 1
ATOM 817 N N . HIS A 1 97 ? -38.593 -4.578 23.763 1.00 79.75 97 HIS A N 1
ATOM 818 C CA . HIS A 1 97 ? -39.625 -4.253 24.746 1.00 79.75 97 HIS A CA 1
ATOM 819 C C . HIS A 1 97 ? -40.711 -3.337 24.158 1.00 79.75 97 HIS A C 1
ATOM 821 O O . HIS A 1 97 ? -41.900 -3.553 24.402 1.00 79.75 97 HIS A O 1
ATOM 827 N N . GLU A 1 98 ? -40.327 -2.364 23.330 1.00 79.38 98 GLU A N 1
ATOM 828 C CA . GLU A 1 98 ? -41.254 -1.486 22.609 1.00 79.38 98 GLU A CA 1
ATOM 829 C C . GLU A 1 98 ? -42.046 -2.232 21.532 1.00 79.38 98 GLU A C 1
ATOM 831 O O . GLU A 1 98 ? -43.261 -2.069 21.456 1.00 79.38 98 GLU A O 1
ATOM 836 N N . LYS A 1 99 ? -41.417 -3.127 20.758 1.00 76.38 99 LYS A N 1
ATOM 837 C CA . LYS A 1 99 ? -42.118 -3.989 19.786 1.00 76.38 99 LYS A CA 1
ATOM 838 C C . LYS A 1 99 ? -43.110 -4.943 20.449 1.00 76.38 99 LYS A C 1
ATOM 840 O O . LYS A 1 99 ? -44.154 -5.229 19.873 1.00 76.38 99 LYS A O 1
ATOM 845 N N . ARG A 1 100 ? -42.811 -5.427 21.660 1.00 70.38 100 ARG A N 1
ATOM 846 C CA . ARG A 1 100 ? -43.753 -6.233 22.457 1.00 70.38 100 ARG A CA 1
ATOM 847 C C . ARG A 1 100 ? -44.931 -5.408 22.987 1.00 70.38 100 ARG A C 1
ATOM 849 O O . ARG A 1 100 ? -45.995 -5.980 23.202 1.00 70.38 100 ARG A O 1
ATOM 856 N N . LYS A 1 101 ? -44.760 -4.096 23.192 1.00 67.31 101 LYS A N 1
ATOM 857 C CA . LYS A 1 101 ? -45.833 -3.172 23.603 1.00 67.31 101 LYS A CA 1
ATOM 858 C C . LYS A 1 101 ? -46.676 -2.666 22.427 1.00 67.31 101 LYS A C 1
ATOM 860 O O . LYS A 1 101 ? -47.890 -2.576 22.563 1.00 67.31 101 LYS A O 1
ATOM 865 N N . ASN A 1 102 ? -46.062 -2.401 21.277 1.00 61.75 102 ASN A N 1
ATOM 866 C CA . ASN A 1 102 ? -46.729 -1.918 20.068 1.00 61.75 102 ASN A CA 1
ATOM 867 C C . ASN A 1 102 ? -46.933 -3.066 19.066 1.00 61.75 102 ASN A C 1
ATOM 869 O O . ASN A 1 102 ? -46.261 -3.148 18.038 1.00 61.75 102 ASN A O 1
ATOM 873 N N . GLY A 1 103 ? -47.865 -3.973 19.359 1.00 57.34 103 GLY A N 1
ATOM 874 C CA . GLY A 1 103 ? -48.339 -4.935 18.364 1.00 57.34 103 GLY A CA 1
ATOM 875 C C . GLY A 1 103 ? -49.023 -4.212 17.194 1.00 57.34 103 GLY A C 1
ATOM 876 O O . GLY A 1 103 ? -49.975 -3.473 17.417 1.00 57.34 103 GLY A O 1
ATOM 877 N N . ASN A 1 104 ? -48.555 -4.477 15.967 1.00 61.53 104 ASN A N 1
ATOM 878 C CA . ASN A 1 104 ? -49.039 -3.995 14.659 1.00 61.53 104 ASN A CA 1
ATOM 879 C C . ASN A 1 104 ? -48.750 -2.534 14.263 1.00 61.53 104 ASN A C 1
ATOM 881 O O . ASN A 1 104 ? -49.631 -1.690 14.365 1.00 61.53 104 ASN A O 1
ATOM 885 N N . VAL A 1 105 ? -47.604 -2.283 13.607 1.00 52.47 105 VAL A N 1
ATOM 886 C CA . VAL A 1 105 ? -47.526 -1.365 12.447 1.00 52.47 105 VAL A CA 1
ATOM 887 C C . VAL A 1 105 ? -46.476 -1.887 11.453 1.00 52.47 105 VAL A C 1
ATOM 889 O O . VAL A 1 105 ? -45.322 -2.125 11.805 1.00 52.47 105 VAL A O 1
ATOM 892 N N . SER A 1 106 ? -46.893 -2.077 10.202 1.00 57.12 106 SER A N 1
ATOM 893 C CA . SER A 1 106 ? -46.062 -2.432 9.046 1.00 57.12 106 SER A CA 1
ATOM 894 C C . SER A 1 106 ? -45.067 -1.320 8.698 1.00 57.12 106 SER A C 1
ATOM 896 O O . SER A 1 106 ? -45.468 -0.174 8.493 1.00 57.12 106 SER A O 1
ATOM 898 N N . THR A 1 107 ? -43.781 -1.652 8.584 1.00 49.94 107 THR A N 1
ATOM 899 C CA . THR A 1 107 ? -42.723 -0.707 8.200 1.00 49.94 107 THR A CA 1
ATOM 900 C C . THR A 1 107 ? -42.736 -0.405 6.690 1.00 49.94 107 THR A C 1
ATOM 902 O O . THR A 1 107 ? -42.891 -1.328 5.886 1.00 49.94 107 THR A O 1
ATOM 905 N N . PRO A 1 108 ? -42.535 0.859 6.261 1.00 53.59 108 PRO A N 1
ATOM 906 C CA . PRO A 1 108 ? -42.342 1.193 4.853 1.00 53.59 108 PRO A CA 1
ATOM 907 C C . PRO A 1 108 ? -40.983 0.693 4.349 1.00 53.59 108 PRO A C 1
ATOM 909 O O . PRO A 1 108 ? -39.966 0.788 5.038 1.00 53.59 108 PRO A O 1
ATOM 912 N N . LYS A 1 109 ? -40.975 0.178 3.118 1.00 42.88 109 LYS A N 1
ATOM 913 C CA . LYS A 1 109 ? -39.792 -0.313 2.402 1.00 42.88 109 LYS A CA 1
ATOM 914 C C . LYS A 1 109 ? -38.802 0.843 2.149 1.00 42.88 109 LYS A C 1
ATOM 916 O O . LYS A 1 109 ? -39.232 1.869 1.620 1.00 42.88 109 LYS A O 1
ATOM 921 N N . PRO A 1 110 ? -37.504 0.704 2.487 1.00 54.44 110 PRO A N 1
ATOM 922 C CA . PRO A 1 110 ? -36.525 1.761 2.254 1.00 54.44 110 PRO A CA 1
ATOM 923 C C . PRO A 1 110 ? -36.315 2.002 0.746 1.00 54.44 110 PRO A C 1
ATOM 925 O O . PRO A 1 110 ? -36.441 1.058 -0.044 1.00 54.44 110 PRO A O 1
ATOM 928 N N . PRO A 1 111 ? -36.010 3.250 0.336 1.00 56.28 111 PRO A N 1
ATOM 929 C CA . PRO A 1 111 ? -35.775 3.597 -1.062 1.00 56.28 111 PRO A CA 1
ATOM 930 C C . PRO A 1 111 ? -34.571 2.830 -1.636 1.00 56.28 111 PRO A C 1
ATOM 932 O O . PRO A 1 111 ? -33.668 2.450 -0.884 1.00 56.28 111 PRO A O 1
ATOM 935 N N . PRO A 1 112 ? -34.545 2.589 -2.960 1.00 46.94 112 PRO A N 1
ATOM 936 C CA . PRO A 1 112 ? -33.485 1.826 -3.602 1.00 46.94 112 PRO A CA 1
ATOM 937 C C . PRO A 1 112 ? -32.162 2.588 -3.486 1.00 46.94 112 PRO A C 1
ATOM 939 O O . PRO A 1 112 ? -31.951 3.619 -4.120 1.00 46.94 112 PRO A O 1
ATOM 942 N N . ILE A 1 113 ? -31.278 2.072 -2.637 1.00 52.00 113 ILE A N 1
ATOM 943 C CA . ILE A 1 113 ? -29.893 2.516 -2.507 1.00 52.00 113 ILE A CA 1
ATOM 944 C C . ILE A 1 113 ? -29.196 2.128 -3.815 1.00 52.00 113 ILE A C 1
ATOM 946 O O . ILE A 1 113 ? -29.133 0.941 -4.142 1.00 52.00 113 ILE A O 1
ATOM 950 N N . SER A 1 114 ? -28.696 3.107 -4.574 1.00 51.56 114 SER A N 1
ATOM 951 C CA . SER A 1 114 ? -27.787 2.831 -5.689 1.00 51.56 114 SER A CA 1
ATOM 952 C C . SER A 1 114 ? -26.611 2.001 -5.162 1.00 51.56 114 SER A C 1
ATOM 954 O O . SER A 1 114 ? -26.085 2.307 -4.083 1.00 51.56 114 SER A O 1
ATOM 956 N N . PRO A 1 115 ? -26.225 0.910 -5.849 1.00 47.84 115 PRO A N 1
ATOM 957 C CA . PRO A 1 115 ? -25.199 0.027 -5.328 1.00 47.84 115 PRO A CA 1
ATOM 958 C C . PRO A 1 115 ? -23.913 0.839 -5.123 1.00 47.84 115 PRO A C 1
ATOM 960 O O . PRO A 1 115 ? -23.490 1.560 -6.029 1.00 47.84 115 PRO A O 1
ATOM 963 N N . PRO A 1 116 ? -23.301 0.789 -3.928 1.00 51.66 116 PRO A N 1
ATOM 964 C CA . PRO A 1 116 ? -21.997 1.393 -3.734 1.00 51.66 116 PRO A CA 1
ATOM 965 C C . PRO A 1 116 ? -21.019 0.745 -4.721 1.00 51.66 116 PRO A C 1
ATOM 967 O O . PRO A 1 116 ? -21.015 -0.472 -4.868 1.00 51.66 116 PRO A O 1
ATOM 970 N N . ILE A 1 117 ? -20.185 1.569 -5.361 1.00 53.12 117 ILE A N 1
ATOM 971 C CA . ILE A 1 117 ? -19.176 1.182 -6.371 1.00 53.12 117 ILE A CA 1
ATOM 972 C C . ILE A 1 117 ? -18.217 0.081 -5.864 1.00 53.12 117 ILE A C 1
ATOM 974 O O . ILE A 1 117 ? -17.508 -0.530 -6.647 1.00 53.12 117 ILE A O 1
ATOM 978 N N . ILE A 1 118 ? -18.184 -0.176 -4.552 1.00 59.06 118 ILE A N 1
ATOM 979 C CA . ILE A 1 118 ? -17.369 -1.197 -3.892 1.00 59.06 118 ILE A CA 1
ATOM 980 C C . ILE A 1 118 ? -18.247 -1.887 -2.845 1.00 59.06 118 ILE A C 1
ATOM 982 O O . ILE A 1 118 ? -18.926 -1.205 -2.065 1.00 59.06 118 ILE A O 1
ATOM 986 N N . ASP A 1 119 ? -18.225 -3.222 -2.824 1.00 57.25 119 ASP A N 1
ATOM 987 C CA . ASP A 1 119 ? -18.970 -4.042 -1.866 1.00 57.25 119 ASP A CA 1
ATOM 988 C C . ASP A 1 119 ? -18.641 -3.619 -0.422 1.00 57.25 119 ASP A C 1
ATOM 990 O O . ASP A 1 119 ? -17.489 -3.672 0.016 1.00 57.25 119 ASP A O 1
ATOM 994 N N . ARG A 1 120 ? -19.665 -3.190 0.334 1.00 58.69 120 ARG A N 1
ATOM 995 C CA . ARG A 1 120 ? -19.526 -2.763 1.742 1.00 58.69 120 ARG A CA 1
ATOM 996 C C . ARG A 1 120 ? -19.010 -3.884 2.648 1.00 58.69 120 ARG A C 1
ATOM 998 O O . ARG A 1 120 ? -18.574 -3.593 3.756 1.00 58.69 120 ARG A O 1
ATOM 1005 N N . ASN A 1 121 ? -19.067 -5.137 2.199 1.00 66.12 121 ASN A N 1
ATOM 1006 C CA . ASN A 1 121 ? -18.610 -6.290 2.969 1.00 66.12 121 ASN A CA 1
ATOM 1007 C C . ASN A 1 121 ? -17.100 -6.544 2.849 1.00 66.12 121 ASN A C 1
ATOM 1009 O O . ASN A 1 121 ? -16.550 -7.350 3.606 1.00 66.12 121 ASN A O 1
ATOM 1013 N N . LEU A 1 122 ? -16.407 -5.868 1.928 1.00 69.75 122 LEU A N 1
ATOM 1014 C CA . LEU A 1 122 ? -14.959 -5.986 1.804 1.00 69.75 122 LEU A CA 1
ATOM 1015 C C . LEU A 1 122 ? -14.285 -5.293 2.989 1.00 69.75 122 LEU A C 1
ATOM 1017 O O . LEU A 1 122 ? -14.361 -4.079 3.159 1.00 69.75 122 LEU A O 1
ATOM 1021 N N . LYS A 1 123 ? -13.577 -6.074 3.809 1.00 77.12 123 LYS A N 1
ATOM 1022 C CA . LYS A 1 123 ? -12.764 -5.527 4.900 1.00 77.12 123 LYS A CA 1
ATOM 1023 C C . LYS A 1 123 ? -11.604 -4.723 4.321 1.00 77.12 123 LYS A C 1
ATOM 1025 O O . LYS A 1 123 ? -10.787 -5.292 3.595 1.00 77.12 123 LYS A O 1
ATOM 1030 N N . SER A 1 124 ? -11.510 -3.446 4.684 1.00 73.56 124 SER A N 1
ATOM 1031 C CA . SER A 1 124 ? -10.462 -2.525 4.224 1.00 73.56 124 SER A CA 1
ATOM 1032 C C . SER A 1 124 ? -9.045 -2.946 4.622 1.00 73.56 124 SER A C 1
ATOM 1034 O O . SER A 1 124 ? -8.089 -2.562 3.961 1.00 73.56 124 SER A O 1
ATOM 1036 N N . TYR A 1 125 ? -8.907 -3.766 5.666 1.00 78.25 125 TYR A N 1
ATOM 1037 C CA . TYR A 1 125 ? -7.639 -4.372 6.057 1.00 78.25 125 TYR A CA 1
ATOM 1038 C C . TYR A 1 125 ? -7.742 -5.890 6.028 1.00 78.25 125 TYR A C 1
ATOM 1040 O O . TYR A 1 125 ? -8.739 -6.477 6.465 1.00 78.25 125 TYR A O 1
ATOM 1048 N N . VAL A 1 126 ? -6.691 -6.519 5.516 1.00 79.00 126 VAL A N 1
ATOM 1049 C CA . VAL A 1 126 ? -6.571 -7.963 5.394 1.00 79.00 126 VAL A CA 1
ATOM 1050 C C . VAL A 1 126 ? -5.377 -8.433 6.199 1.00 79.00 126 VAL A C 1
ATOM 1052 O O . VAL A 1 126 ? -4.277 -7.896 6.120 1.00 79.00 126 VAL A O 1
ATOM 1055 N N . VAL A 1 127 ? -5.637 -9.447 7.008 1.00 74.50 127 VAL A N 1
ATOM 1056 C CA . VAL A 1 127 ? -4.635 -10.100 7.833 1.00 74.50 127 VAL A CA 1
ATOM 1057 C C . VAL A 1 127 ? -3.847 -11.061 6.945 1.00 74.50 127 VAL A C 1
ATOM 1059 O O . VAL A 1 127 ? -4.406 -12.050 6.474 1.00 74.50 127 VAL A O 1
ATOM 1062 N N . CYS A 1 128 ? -2.564 -10.788 6.732 1.00 70.25 128 CYS A N 1
ATOM 1063 C CA . CYS A 1 128 ? -1.658 -11.644 5.976 1.00 70.25 128 CYS A CA 1
ATOM 1064 C C . CYS A 1 128 ? -0.613 -12.272 6.892 1.00 70.25 128 CYS A C 1
ATOM 1066 O O . CYS A 1 128 ? 0.005 -11.603 7.718 1.00 70.25 128 CYS A O 1
ATOM 1068 N N . LYS A 1 129 ? -0.413 -13.582 6.755 1.00 65.31 129 LYS A N 1
ATOM 1069 C CA . LYS A 1 129 ? 0.599 -14.321 7.513 1.00 65.31 129 LYS A CA 1
ATOM 1070 C C . LYS A 1 129 ? 1.858 -14.438 6.666 1.00 65.31 129 LYS A C 1
ATOM 1072 O O . LYS A 1 129 ? 1.806 -15.024 5.590 1.00 65.31 129 LYS A O 1
ATOM 1077 N N . LYS A 1 130 ? 2.974 -13.901 7.156 1.00 61.84 130 LYS A N 1
ATOM 1078 C CA . LYS A 1 130 ? 4.290 -14.129 6.549 1.00 61.84 130 LYS A CA 1
ATOM 1079 C C . LYS A 1 130 ? 4.775 -15.546 6.851 1.00 61.84 130 LYS A C 1
ATOM 1081 O O . LYS A 1 130 ? 4.413 -16.131 7.872 1.00 61.84 130 LYS A O 1
ATOM 1086 N N . GLN A 1 131 ? 5.678 -16.055 6.011 1.00 57.50 131 GLN A N 1
ATOM 1087 C CA . GLN A 1 131 ? 6.381 -17.324 6.254 1.00 57.50 131 GLN A CA 1
ATOM 1088 C C . GLN A 1 131 ? 7.145 -17.332 7.593 1.00 57.50 131 GLN A C 1
ATOM 1090 O O . GLN A 1 131 ? 7.277 -18.379 8.215 1.00 57.50 131 GLN A O 1
ATOM 1095 N N . SER A 1 132 ? 7.576 -16.163 8.085 1.00 57.44 132 SER A N 1
ATOM 1096 C CA . SER A 1 132 ? 8.213 -15.995 9.400 1.00 57.44 132 SER A CA 1
ATOM 1097 C C . SER A 1 132 ? 7.272 -16.202 10.600 1.00 57.44 132 SER A C 1
ATOM 1099 O O . SER A 1 132 ? 7.717 -16.105 11.739 1.00 57.44 132 SER A O 1
ATOM 1101 N N . GLY A 1 133 ? 5.976 -16.463 10.378 1.00 59.78 133 GLY A N 1
ATOM 1102 C CA . GLY A 1 133 ? 4.975 -16.682 11.430 1.00 59.78 133 GLY A CA 1
ATOM 1103 C C . GLY A 1 133 ? 4.316 -15.404 11.963 1.00 59.78 133 GLY A C 1
ATOM 1104 O O . GLY A 1 133 ? 3.319 -15.485 12.683 1.00 59.78 133 GLY A O 1
ATOM 1105 N N . TYR A 1 134 ? 4.811 -14.226 11.576 1.00 61.41 134 TYR A N 1
ATOM 1106 C CA . TYR A 1 134 ? 4.223 -12.942 11.950 1.00 61.41 134 TYR A CA 1
ATOM 1107 C C . TYR A 1 134 ? 2.993 -12.604 11.112 1.00 61.41 134 TYR A C 1
ATOM 1109 O O . TYR A 1 134 ? 2.861 -12.967 9.941 1.00 61.41 134 TYR A O 1
ATOM 1117 N N . THR A 1 135 ? 2.076 -11.882 11.748 1.00 63.31 135 THR A N 1
ATOM 1118 C CA . THR A 1 135 ? 0.834 -11.428 11.138 1.00 63.31 135 THR A CA 1
ATOM 1119 C C . THR A 1 135 ? 0.951 -9.952 10.788 1.00 63.31 135 THR A C 1
ATOM 1121 O O . THR A 1 135 ? 1.149 -9.123 11.672 1.00 63.31 135 THR A O 1
ATOM 1124 N N . LEU A 1 136 ? 0.807 -9.632 9.507 1.00 68.81 136 LEU A N 1
ATOM 1125 C CA . LEU A 1 136 ? 0.727 -8.273 8.992 1.00 68.81 136 LEU A CA 1
ATOM 1126 C C . LEU A 1 136 ? -0.723 -7.908 8.689 1.00 68.81 136 LEU A C 1
ATOM 1128 O O . LEU A 1 136 ? -1.542 -8.761 8.347 1.00 68.81 136 LEU A O 1
ATOM 1132 N N . LEU A 1 137 ? -1.038 -6.627 8.823 1.00 73.81 137 LEU A N 1
ATOM 1133 C CA . LEU A 1 137 ? -2.305 -6.047 8.401 1.00 73.81 137 LEU A CA 1
ATOM 1134 C C . LEU A 1 137 ? -2.022 -5.205 7.173 1.00 73.81 137 LEU A C 1
ATOM 1136 O O . LEU A 1 137 ? -1.401 -4.153 7.282 1.00 73.81 137 LEU A O 1
ATOM 1140 N N . PHE A 1 138 ? -2.471 -5.685 6.024 1.00 79.19 138 PHE A N 1
ATOM 1141 C CA . PHE A 1 138 ? -2.330 -4.961 4.779 1.00 79.19 138 PHE A CA 1
ATOM 1142 C C . PHE A 1 138 ? -3.606 -4.249 4.423 1.00 79.19 138 PHE A C 1
ATOM 1144 O O . PHE A 1 138 ? -4.709 -4.781 4.564 1.00 79.19 138 PHE A O 1
ATOM 1151 N N . GLN A 1 139 ? -3.437 -3.029 3.943 1.00 81.44 139 GLN A N 1
ATOM 1152 C CA . GLN A 1 139 ? -4.528 -2.301 3.348 1.00 81.44 139 GLN A CA 1
ATOM 1153 C C . GLN A 1 139 ? -4.986 -2.996 2.066 1.00 81.44 139 GLN A C 1
ATOM 1155 O O . GLN A 1 139 ? -4.171 -3.444 1.260 1.00 81.44 139 GLN A O 1
ATOM 1160 N N . ARG A 1 140 ? -6.302 -3.103 1.878 1.00 86.62 140 ARG A N 1
ATOM 1161 C CA . ARG A 1 140 ? -6.866 -3.719 0.682 1.00 86.62 140 ARG A CA 1
ATOM 1162 C C . ARG A 1 140 ? -6.535 -2.873 -0.543 1.00 86.62 140 ARG A C 1
ATOM 1164 O O . ARG A 1 140 ? -6.783 -1.670 -0.538 1.00 86.62 140 ARG A O 1
ATOM 1171 N N . ILE A 1 141 ? -6.043 -3.519 -1.591 1.00 89.06 141 ILE A N 1
ATOM 1172 C CA . ILE A 1 141 ? -5.772 -2.950 -2.905 1.00 89.06 141 ILE A CA 1
ATOM 1173 C C . ILE A 1 141 ? -6.849 -3.430 -3.877 1.00 89.06 141 ILE A C 1
ATOM 1175 O O . ILE A 1 141 ? -7.096 -4.627 -3.999 1.00 89.06 141 ILE A O 1
ATOM 1179 N N . ILE A 1 142 ? -7.491 -2.500 -4.575 1.00 90.31 142 ILE A N 1
ATOM 1180 C CA . ILE A 1 142 ? -8.515 -2.780 -5.578 1.00 90.31 142 ILE A CA 1
ATOM 1181 C C . ILE A 1 142 ? -7.924 -2.516 -6.963 1.00 90.31 142 ILE A C 1
ATOM 1183 O O . ILE A 1 142 ? -7.501 -1.397 -7.259 1.00 90.31 142 ILE A O 1
ATOM 1187 N N . ILE A 1 143 ? -7.885 -3.557 -7.794 1.00 92.44 143 ILE A N 1
ATOM 1188 C CA . ILE A 1 143 ? -7.276 -3.565 -9.125 1.00 92.44 143 ILE A CA 1
ATOM 1189 C C . ILE A 1 143 ? -8.390 -3.632 -10.189 1.00 92.44 143 ILE A C 1
ATOM 1191 O O . ILE A 1 143 ? -9.257 -4.505 -10.106 1.00 92.44 143 ILE A O 1
ATOM 1195 N N . PRO A 1 144 ? -8.391 -2.736 -11.193 1.00 92.94 144 PRO A N 1
ATOM 1196 C CA . PRO A 1 144 ? -9.309 -2.818 -12.324 1.00 92.94 144 PRO A CA 1
ATOM 1197 C C . PRO A 1 144 ? -9.101 -4.101 -13.132 1.00 92.94 144 PRO A C 1
ATOM 1199 O O . PRO A 1 144 ? -7.970 -4.431 -13.491 1.00 92.94 144 PRO A O 1
ATOM 1202 N N . ASN A 1 145 ? -10.188 -4.801 -13.465 1.00 90.75 145 ASN A N 1
ATOM 1203 C CA . ASN A 1 145 ? -10.135 -6.016 -14.287 1.00 90.75 145 ASN A CA 1
ATOM 1204 C C . ASN A 1 145 ? -9.590 -5.735 -15.704 1.00 90.75 145 ASN A C 1
ATOM 1206 O O . ASN A 1 145 ? -8.903 -6.557 -16.299 1.00 90.75 145 ASN A O 1
ATOM 1210 N N . ASP A 1 146 ? -9.843 -4.537 -16.236 1.00 90.31 146 ASP A N 1
ATOM 1211 C CA . ASP A 1 146 ? -9.400 -4.117 -17.569 1.00 90.31 146 ASP A CA 1
ATOM 1212 C C . ASP A 1 146 ? -7.929 -3.660 -17.630 1.00 90.31 146 ASP A C 1
ATOM 1214 O O . ASP A 1 146 ? -7.420 -3.358 -18.716 1.00 90.31 146 ASP A O 1
ATOM 1218 N N . LEU A 1 147 ? -7.230 -3.619 -16.486 1.00 92.62 147 LEU A N 1
ATOM 1219 C CA . LEU A 1 147 ? -5.851 -3.139 -16.381 1.00 92.62 147 LEU A CA 1
ATOM 1220 C C . LEU A 1 147 ? -4.879 -3.906 -17.303 1.00 92.62 147 LEU A C 1
ATOM 1222 O O . LEU A 1 147 ? -4.148 -3.237 -18.040 1.00 92.62 147 LEU A O 1
ATOM 1226 N N . PRO A 1 148 ? -4.866 -5.258 -17.338 1.00 91.50 148 PRO A N 1
ATOM 1227 C CA . PRO A 1 148 ? -3.953 -6.016 -18.199 1.00 91.50 148 PRO A CA 1
ATOM 1228 C C . PRO A 1 148 ? -4.196 -5.755 -19.684 1.00 91.50 148 PRO A C 1
ATOM 1230 O O . PRO A 1 148 ? -3.259 -5.526 -20.447 1.00 91.50 148 PRO A O 1
ATOM 1233 N N . HIS A 1 149 ? -5.468 -5.732 -20.089 1.00 89.94 149 HIS A N 1
ATOM 1234 C CA . HIS A 1 149 ? -5.856 -5.510 -21.478 1.00 89.94 149 HIS A CA 1
ATOM 1235 C C . HIS A 1 149 ? -5.426 -4.120 -21.963 1.00 89.94 149 HIS A C 1
ATOM 1237 O O . HIS A 1 149 ? -4.810 -3.984 -23.023 1.00 89.94 149 HIS A O 1
ATOM 1243 N N . LYS A 1 150 ? -5.701 -3.078 -21.167 1.00 91.12 150 LYS A N 1
ATOM 1244 C CA . LYS A 1 150 ? -5.276 -1.705 -21.472 1.00 91.12 150 LYS A CA 1
ATOM 1245 C C . LYS A 1 150 ? -3.757 -1.570 -21.539 1.00 91.12 150 LYS A C 1
ATOM 1247 O O . LYS A 1 150 ? -3.253 -0.899 -22.438 1.00 91.12 150 LYS A O 1
ATOM 1252 N N . PHE A 1 151 ? -3.035 -2.224 -20.631 1.00 91.50 151 PHE A N 1
ATOM 1253 C CA . PHE A 1 151 ? -1.575 -2.243 -20.644 1.00 91.50 151 PHE A CA 1
ATOM 1254 C C . PHE A 1 151 ? -1.040 -2.842 -21.949 1.00 91.50 151 PHE A C 1
ATOM 1256 O O . PHE A 1 151 ? -0.295 -2.176 -22.661 1.00 91.50 151 PHE A O 1
ATOM 1263 N N . LEU A 1 152 ? -1.475 -4.053 -22.312 1.00 88.94 152 LEU A N 1
ATOM 1264 C CA . LEU A 1 152 ? -1.022 -4.721 -23.535 1.00 88.94 152 LEU A CA 1
ATOM 1265 C C . LEU A 1 152 ? -1.342 -3.898 -24.792 1.00 88.94 152 LEU A C 1
ATOM 1267 O O . LEU A 1 152 ? -0.436 -3.644 -25.580 1.00 88.94 152 LEU A O 1
ATOM 1271 N N . THR A 1 153 ? -2.572 -3.383 -24.909 1.00 88.69 153 THR A N 1
ATOM 1272 C CA . THR A 1 153 ? -2.997 -2.534 -26.041 1.00 88.69 153 THR A CA 1
ATOM 1273 C C . THR A 1 153 ? -2.127 -1.280 -26.169 1.00 88.69 153 THR A C 1
ATOM 1275 O O . THR A 1 153 ? -1.755 -0.873 -27.268 1.00 88.69 153 THR A O 1
ATOM 1278 N N . THR A 1 154 ? -1.759 -0.660 -25.043 1.00 86.88 154 THR A N 1
ATOM 1279 C CA . THR A 1 154 ? -0.916 0.543 -25.062 1.00 86.88 154 THR A CA 1
ATOM 1280 C C . THR A 1 154 ? 0.468 0.230 -25.636 1.00 86.88 154 THR A C 1
ATOM 1282 O O . THR A 1 154 ? 0.973 0.981 -26.469 1.00 86.88 154 THR A O 1
ATOM 1285 N N . PHE A 1 155 ? 1.053 -0.913 -25.269 1.00 83.44 155 PHE A N 1
ATOM 1286 C CA . PHE A 1 155 ? 2.370 -1.339 -25.752 1.00 83.44 155 PHE A CA 1
ATOM 1287 C C . PHE A 1 155 ? 2.369 -2.006 -27.134 1.00 83.44 155 PHE A C 1
ATOM 1289 O O . PHE A 1 155 ? 3.428 -2.074 -27.746 1.00 83.44 155 PHE A O 1
ATOM 1296 N N . GLU A 1 156 ? 1.227 -2.443 -27.672 1.00 80.62 156 GLU A N 1
ATOM 1297 C CA . GLU A 1 156 ? 1.118 -2.875 -29.080 1.00 80.62 156 GLU A CA 1
ATOM 1298 C C . GLU A 1 156 ? 1.402 -1.728 -30.055 1.00 80.62 156 GLU A C 1
ATOM 1300 O O . GLU A 1 156 ? 1.976 -1.935 -31.122 1.00 80.62 156 GLU A O 1
ATOM 1305 N N . SER A 1 157 ? 1.041 -0.503 -29.669 1.00 70.00 157 SER A N 1
ATOM 1306 C CA . SER A 1 157 ? 1.293 0.696 -30.473 1.00 70.00 157 SER A CA 1
ATOM 1307 C C . SER A 1 157 ? 2.744 1.201 -30.406 1.00 70.00 157 SER A C 1
ATOM 1309 O O . SER A 1 157 ? 3.098 2.152 -31.106 1.00 70.00 157 SER A O 1
ATOM 1311 N N . LEU A 1 158 ? 3.591 0.577 -29.575 1.00 68.94 158 LEU A N 1
ATOM 1312 C CA . LEU A 1 158 ? 4.939 1.036 -29.250 1.00 68.94 158 LEU A CA 1
ATOM 1313 C C . LEU A 1 158 ? 5.991 0.035 -29.768 1.00 68.94 158 LEU A C 1
ATOM 1315 O O . LEU A 1 158 ? 5.958 -1.133 -29.388 1.00 68.94 158 LEU A O 1
ATOM 1319 N N . PRO A 1 159 ? 6.930 0.467 -30.631 1.00 57.81 159 PRO A N 1
ATOM 1320 C CA . PRO A 1 159 ? 7.688 -0.448 -31.484 1.00 57.81 159 PRO A CA 1
ATOM 1321 C C . PRO A 1 159 ? 8.784 -1.246 -30.778 1.00 57.81 159 PRO A C 1
ATOM 1323 O O . PRO A 1 159 ? 9.154 -2.292 -31.295 1.00 57.81 159 PRO A O 1
ATOM 1326 N N . ASP A 1 160 ? 9.313 -0.800 -29.638 1.00 61.47 160 ASP A N 1
ATOM 1327 C CA . ASP A 1 160 ? 10.251 -1.613 -28.867 1.00 61.47 160 ASP A CA 1
ATOM 1328 C C . ASP A 1 160 ? 10.560 -0.997 -27.500 1.00 61.47 160 ASP A C 1
ATOM 1330 O O . ASP A 1 160 ? 10.440 0.213 -27.308 1.00 61.47 160 ASP A O 1
ATOM 1334 N N . T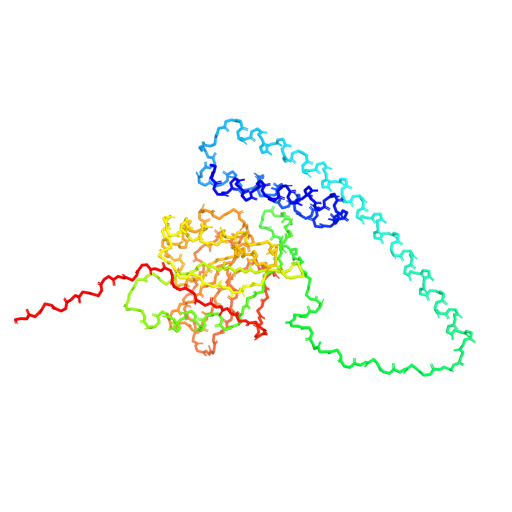HR A 1 161 ? 11.064 -1.847 -26.609 1.00 65.62 161 THR A N 1
ATOM 1335 C CA . THR A 1 161 ? 11.640 -1.591 -25.275 1.00 65.62 161 THR A CA 1
ATOM 1336 C C . THR A 1 161 ? 10.701 -1.470 -24.069 1.00 65.62 161 THR A C 1
ATOM 1338 O O . THR A 1 161 ? 9.702 -0.755 -24.059 1.00 65.62 161 THR A O 1
ATOM 1341 N N . ASN A 1 162 ? 11.090 -2.250 -23.053 1.00 74.88 162 ASN A N 1
ATOM 1342 C CA . ASN A 1 162 ? 10.635 -2.323 -21.668 1.00 74.88 162 ASN A CA 1
ATOM 1343 C C . ASN A 1 162 ? 9.151 -2.007 -21.405 1.00 74.88 162 ASN A C 1
ATOM 1345 O O . ASN A 1 162 ? 8.732 -0.855 -21.272 1.00 74.88 162 ASN A O 1
ATOM 1349 N N . ARG A 1 163 ? 8.353 -3.071 -21.272 1.00 86.88 163 ARG A N 1
ATOM 1350 C CA . ARG A 1 163 ? 6.942 -2.973 -20.889 1.00 86.88 163 ARG A CA 1
ATOM 1351 C C . ARG A 1 163 ? 6.849 -2.854 -19.380 1.00 86.88 163 ARG A C 1
ATOM 1353 O O . ARG A 1 163 ? 6.708 -3.863 -18.689 1.00 86.88 163 ARG A O 1
ATOM 1360 N N . PHE A 1 164 ? 6.912 -1.628 -18.889 1.00 89.31 164 PHE A N 1
ATOM 1361 C CA . PHE A 1 164 ? 6.850 -1.337 -17.468 1.00 89.31 164 PHE A CA 1
ATOM 1362 C C . PHE A 1 164 ? 6.044 -0.063 -17.205 1.00 89.31 164 PHE A C 1
ATOM 1364 O O . PHE A 1 164 ? 6.166 0.942 -17.909 1.00 89.31 164 PHE A O 1
ATOM 1371 N N . ALA A 1 165 ? 5.196 -0.111 -16.181 1.00 90.94 165 ALA A N 1
ATOM 1372 C CA . ALA A 1 165 ? 4.500 1.056 -15.672 1.00 90.94 165 ALA A CA 1
ATOM 1373 C C . ALA A 1 165 ? 4.350 0.991 -14.149 1.00 90.94 165 ALA A C 1
ATOM 1375 O O . ALA A 1 165 ? 4.165 -0.076 -13.561 1.00 90.94 165 ALA A O 1
ATOM 1376 N N . VAL A 1 166 ? 4.397 2.154 -13.509 1.00 90.50 166 VAL A N 1
ATOM 1377 C CA . VAL A 1 166 ? 4.162 2.303 -12.070 1.00 90.50 166 VAL A CA 1
ATOM 1378 C C . VAL A 1 166 ? 2.671 2.507 -11.831 1.00 90.50 166 VAL A C 1
ATOM 1380 O O . VAL A 1 166 ? 2.041 3.328 -12.496 1.00 90.50 166 VAL A O 1
ATOM 1383 N N . LEU A 1 167 ? 2.106 1.763 -10.882 1.00 91.88 167 LEU A N 1
ATOM 1384 C CA . LEU A 1 167 ? 0.702 1.850 -10.498 1.00 91.88 167 LEU A CA 1
ATOM 1385 C C . LEU A 1 167 ? 0.530 2.832 -9.344 1.00 91.88 167 LEU A C 1
ATOM 1387 O O . LEU A 1 167 ? 1.093 2.655 -8.259 1.00 91.88 167 LEU A O 1
ATOM 1391 N N . TYR A 1 168 ? -0.322 3.816 -9.587 1.00 88.00 168 TYR A N 1
ATOM 1392 C CA . TYR A 1 168 ? -0.777 4.802 -8.630 1.00 88.00 168 TYR A CA 1
ATOM 1393 C C . TYR A 1 168 ? -2.237 4.573 -8.279 1.00 88.00 168 TYR A C 1
ATOM 1395 O O . TYR A 1 168 ? -3.035 4.062 -9.077 1.00 88.00 168 TYR A O 1
ATOM 1403 N N . GLY A 1 169 ? -2.615 5.007 -7.088 1.00 86.50 169 GLY A N 1
ATOM 1404 C CA . GLY A 1 169 ? -4.014 5.011 -6.735 1.00 86.50 169 GLY A CA 1
ATOM 1405 C C . GLY A 1 169 ? -4.387 5.898 -5.578 1.00 86.50 169 GLY A C 1
ATOM 1406 O O . GLY A 1 169 ? -3.551 6.538 -4.948 1.00 86.50 169 GLY A O 1
ATOM 1407 N N . LYS A 1 170 ? -5.692 5.932 -5.343 1.00 83.38 170 LYS A N 1
ATOM 1408 C CA . LYS A 1 170 ? -6.328 6.795 -4.356 1.00 83.38 170 LYS A CA 1
ATOM 1409 C C . LYS A 1 170 ? -6.774 5.988 -3.153 1.00 83.38 170 LYS A C 1
ATOM 1411 O O . LYS A 1 170 ? -7.247 4.857 -3.288 1.00 83.38 170 LYS A O 1
ATOM 1416 N N . LEU A 1 171 ? -6.680 6.599 -1.981 1.00 78.69 171 LEU A N 1
ATOM 1417 C CA . LEU A 1 171 ? -7.215 6.033 -0.756 1.00 78.69 171 LEU A CA 1
ATOM 1418 C C . LEU A 1 171 ? -8.710 6.355 -0.635 1.00 78.69 171 LEU A C 1
ATOM 1420 O O . LEU A 1 171 ? -9.094 7.495 -0.406 1.00 78.69 171 LEU A O 1
ATOM 1424 N N . VAL A 1 172 ? -9.574 5.345 -0.745 1.00 79.00 172 VAL A N 1
ATOM 1425 C CA . VAL A 1 172 ? -11.031 5.503 -0.627 1.00 79.00 172 VAL A CA 1
ATOM 1426 C C . VAL A 1 172 ? -11.574 4.477 0.358 1.00 79.00 172 VAL A C 1
ATOM 1428 O O . VAL A 1 172 ? -11.404 3.273 0.179 1.00 79.00 172 VAL A O 1
ATOM 1431 N N . ARG A 1 173 ? -12.247 4.939 1.422 1.00 73.69 173 ARG A N 1
ATOM 1432 C CA . ARG A 1 173 ? -12.809 4.073 2.487 1.00 73.69 173 ARG A CA 1
ATOM 1433 C C . ARG A 1 173 ? -11.789 3.061 3.034 1.00 73.69 173 ARG A C 1
ATOM 1435 O O . ARG A 1 173 ? -12.064 1.866 3.171 1.00 73.69 173 ARG A O 1
ATOM 1442 N N . ASN A 1 174 ? -10.583 3.549 3.317 1.00 74.00 174 ASN A N 1
ATOM 1443 C CA . ASN A 1 174 ? -9.447 2.752 3.781 1.00 74.00 174 ASN A CA 1
ATOM 1444 C C . ASN A 1 174 ? -9.014 1.638 2.805 1.00 74.00 174 ASN A C 1
ATOM 1446 O O . ASN A 1 174 ? -8.300 0.739 3.230 1.00 74.00 174 ASN A O 1
ATOM 1450 N N . SER A 1 175 ? -9.411 1.675 1.533 1.00 82.94 175 SER A N 1
ATOM 1451 C CA . SER A 1 175 ? -8.905 0.777 0.489 1.00 82.94 175 SER A CA 1
ATOM 1452 C C . SER A 1 175 ? -8.153 1.589 -0.561 1.00 82.94 175 SER A C 1
ATOM 1454 O O . SER A 1 175 ? -8.572 2.689 -0.916 1.00 82.94 175 SER A O 1
ATOM 1456 N N . LEU A 1 176 ? -7.043 1.056 -1.051 1.00 86.19 176 LEU A N 1
ATOM 1457 C CA . LEU A 1 176 ? -6.233 1.658 -2.102 1.00 86.19 176 LEU A CA 1
ATOM 1458 C C . LEU A 1 176 ? -6.785 1.231 -3.460 1.00 86.19 176 LEU A C 1
ATOM 1460 O O . LEU A 1 176 ? -6.762 0.053 -3.797 1.00 86.19 176 LEU A O 1
ATOM 1464 N N . ILE A 1 177 ? -7.304 2.172 -4.237 1.00 89.31 177 ILE A N 1
ATOM 1465 C CA . ILE A 1 177 ? -7.886 1.902 -5.553 1.00 89.31 177 ILE A CA 1
ATOM 1466 C C . ILE A 1 177 ? -6.884 2.307 -6.620 1.00 89.31 177 ILE A C 1
ATOM 1468 O O . ILE A 1 177 ? -6.578 3.493 -6.732 1.00 89.31 177 ILE A O 1
ATOM 1472 N N . VAL A 1 178 ? -6.421 1.352 -7.430 1.00 91.94 178 VAL A N 1
ATOM 1473 C CA . VAL A 1 178 ? -5.571 1.649 -8.591 1.00 91.94 178 VAL A CA 1
ATOM 1474 C C . VAL A 1 178 ? -6.366 2.503 -9.581 1.00 91.94 178 VAL A C 1
ATOM 1476 O O . VAL A 1 178 ? -7.388 2.064 -10.109 1.00 91.94 178 VAL A O 1
ATOM 1479 N N . SER A 1 179 ? -5.899 3.728 -9.818 1.00 90.19 179 SER A N 1
ATOM 1480 C CA . SER A 1 179 ? -6.584 4.733 -10.643 1.00 90.19 179 SER A CA 1
ATOM 1481 C C . SER A 1 179 ? -5.744 5.217 -11.827 1.00 90.19 179 SER A C 1
ATOM 1483 O O . SER A 1 179 ? -6.301 5.664 -12.835 1.00 90.19 179 SER A O 1
ATOM 1485 N N . GLN A 1 180 ? -4.416 5.109 -11.739 1.00 90.50 180 GLN A N 1
ATOM 1486 C CA . GLN A 1 180 ? -3.501 5.573 -12.776 1.00 90.50 180 GLN A CA 1
ATOM 1487 C C . GLN A 1 180 ? -2.293 4.639 -12.921 1.00 90.50 180 GLN A C 1
ATOM 1489 O O . GLN A 1 180 ? -1.776 4.110 -11.941 1.00 90.50 180 GLN A O 1
ATOM 1494 N N . ALA A 1 181 ? -1.832 4.452 -14.153 1.00 91.19 181 ALA A N 1
ATOM 1495 C CA . ALA A 1 181 ? -0.626 3.721 -14.504 1.00 91.19 181 ALA A CA 1
ATOM 1496 C C . ALA A 1 181 ? 0.275 4.628 -15.345 1.00 91.19 181 ALA A C 1
ATOM 1498 O O . ALA A 1 181 ? -0.132 5.120 -16.398 1.00 91.19 181 ALA A O 1
ATOM 1499 N N . ILE A 1 182 ? 1.499 4.852 -14.878 1.00 88.62 182 ILE A N 1
ATOM 1500 C CA . ILE A 1 182 ? 2.466 5.719 -15.551 1.00 88.62 182 ILE A CA 1
ATOM 1501 C C . ILE A 1 182 ? 3.519 4.861 -16.228 1.00 88.62 182 ILE A C 1
ATOM 1503 O O . ILE A 1 182 ? 4.279 4.162 -15.557 1.00 88.62 182 ILE A O 1
ATOM 1507 N N . ILE A 1 183 ? 3.563 4.927 -17.554 1.00 87.75 183 ILE A N 1
ATOM 1508 C CA . ILE A 1 183 ? 4.549 4.221 -18.366 1.00 87.75 183 ILE A CA 1
ATOM 1509 C C . ILE A 1 183 ? 5.900 4.909 -18.215 1.00 87.75 183 ILE A C 1
ATOM 1511 O O . ILE A 1 183 ? 6.020 6.130 -18.331 1.00 87.75 183 ILE A O 1
ATOM 1515 N N . THR A 1 184 ? 6.922 4.104 -17.946 1.00 84.31 184 THR A N 1
ATOM 1516 C CA . THR A 1 184 ? 8.275 4.589 -17.699 1.00 84.31 184 THR A CA 1
ATOM 1517 C C . THR A 1 184 ? 9.304 3.542 -18.090 1.00 84.31 184 THR A C 1
ATOM 1519 O O . THR A 1 184 ? 9.013 2.350 -18.119 1.00 84.31 184 THR A O 1
ATOM 1522 N N . ASP A 1 185 ? 10.522 3.993 -18.378 1.00 76.00 185 ASP A N 1
ATOM 1523 C CA . ASP A 1 185 ? 11.664 3.110 -18.609 1.00 76.00 185 ASP A CA 1
ATOM 1524 C C . ASP A 1 185 ? 12.169 2.440 -17.319 1.00 76.00 185 ASP A C 1
ATOM 1526 O O . ASP A 1 185 ? 12.986 1.531 -17.399 1.00 76.00 185 ASP A O 1
ATOM 1530 N N . GLY A 1 186 ? 11.673 2.861 -16.145 1.00 72.50 186 GLY A N 1
ATOM 1531 C CA . GLY A 1 186 ? 12.001 2.300 -14.831 1.00 72.50 186 GLY A CA 1
ATOM 1532 C C . GLY A 1 186 ? 13.398 2.645 -14.317 1.00 72.50 186 GLY A C 1
ATOM 1533 O O . GLY A 1 186 ? 13.862 2.050 -13.344 1.00 72.50 186 GLY A O 1
ATOM 1534 N N . THR A 1 187 ? 14.060 3.619 -14.943 1.00 72.31 187 THR A N 1
ATOM 1535 C CA . THR A 1 187 ? 15.341 4.150 -14.472 1.00 72.31 187 THR A CA 1
ATOM 1536 C C . THR A 1 187 ? 15.163 5.028 -13.228 1.00 72.31 187 THR A C 1
ATOM 1538 O O . THR A 1 187 ? 14.085 5.568 -12.964 1.00 72.31 187 THR A O 1
ATOM 1541 N N . GLU A 1 188 ? 16.244 5.202 -12.458 1.00 69.19 188 GLU A N 1
ATOM 1542 C CA . GLU A 1 188 ? 16.280 6.065 -11.266 1.00 69.19 188 GLU A CA 1
ATOM 1543 C C . GLU A 1 188 ? 15.783 7.482 -11.569 1.00 69.19 188 GLU A C 1
ATOM 1545 O O . GLU A 1 188 ? 14.908 8.005 -10.882 1.00 69.19 188 GLU A O 1
ATOM 1550 N N . THR A 1 189 ? 16.277 8.070 -12.657 1.00 70.12 189 THR A N 1
ATOM 1551 C CA . THR A 1 189 ? 15.933 9.427 -13.088 1.00 70.12 189 THR A CA 1
ATOM 1552 C C . THR A 1 189 ? 14.459 9.558 -13.452 1.00 70.12 189 THR A C 1
ATOM 1554 O O . THR A 1 189 ? 13.832 10.558 -13.104 1.00 70.12 189 THR A O 1
ATOM 1557 N N . SER A 1 190 ? 13.881 8.565 -14.128 1.00 72.50 190 SER A N 1
ATOM 1558 C CA . SER A 1 190 ? 12.464 8.587 -14.483 1.00 72.50 190 SER A CA 1
ATOM 1559 C C . SER A 1 190 ? 11.570 8.425 -13.262 1.00 72.50 190 SER A C 1
ATOM 1561 O O . SER A 1 190 ? 10.610 9.176 -13.113 1.00 72.50 190 SER A O 1
ATOM 1563 N N . LEU A 1 191 ? 11.901 7.520 -12.340 1.00 67.62 191 LEU A N 1
ATOM 1564 C CA . LEU A 1 191 ? 11.135 7.351 -11.103 1.00 67.62 191 LEU A CA 1
ATOM 1565 C C . LEU A 1 191 ? 11.212 8.594 -10.202 1.00 67.62 191 LEU A C 1
ATOM 1567 O O . LEU A 1 191 ? 10.203 8.978 -9.613 1.00 67.62 191 LEU A O 1
ATOM 1571 N N . GLU A 1 192 ? 12.362 9.273 -10.146 1.00 67.94 192 GLU A N 1
ATOM 1572 C CA . GLU A 1 192 ? 12.504 10.558 -9.448 1.00 67.94 192 GLU A CA 1
ATOM 1573 C C . GLU A 1 192 ? 11.698 11.688 -10.105 1.00 67.94 192 GLU A C 1
ATOM 1575 O O . GLU A 1 192 ? 11.074 12.488 -9.403 1.00 67.94 192 GLU A O 1
ATOM 1580 N N . LYS A 1 193 ? 11.681 11.764 -11.444 1.00 69.50 193 LYS A N 1
ATOM 1581 C CA . LYS A 1 193 ? 10.842 12.722 -12.185 1.00 69.50 193 LYS A CA 1
ATOM 1582 C C . LYS A 1 193 ? 9.359 12.483 -11.906 1.00 69.50 193 LYS A C 1
ATOM 1584 O O . LYS A 1 193 ? 8.630 13.441 -11.655 1.00 69.50 193 LYS A O 1
ATOM 1589 N N . ILE A 1 194 ? 8.929 11.222 -11.912 1.00 66.75 194 ILE A N 1
ATOM 1590 C CA . ILE A 1 194 ? 7.535 10.847 -11.666 1.00 66.75 194 ILE A CA 1
ATOM 1591 C C . ILE A 1 194 ? 7.130 11.230 -10.234 1.00 66.75 194 ILE A C 1
ATOM 1593 O O . ILE A 1 194 ? 6.108 11.891 -10.058 1.00 66.75 194 ILE A O 1
ATOM 1597 N N . ASP A 1 195 ? 7.960 10.920 -9.231 1.00 63.88 195 ASP A N 1
ATOM 1598 C CA . ASP A 1 195 ? 7.714 11.284 -7.823 1.00 63.88 195 ASP A CA 1
ATOM 1599 C C . ASP A 1 195 ? 7.558 12.805 -7.633 1.00 63.88 195 ASP A C 1
ATOM 1601 O O . ASP A 1 195 ? 6.701 13.248 -6.876 1.00 63.88 195 ASP A O 1
ATOM 1605 N N . ARG A 1 196 ? 8.334 13.616 -8.369 1.00 59.69 196 ARG A N 1
ATOM 1606 C CA . ARG A 1 196 ? 8.241 15.089 -8.343 1.00 59.69 196 ARG A CA 1
ATOM 1607 C C . ARG A 1 196 ? 7.047 15.651 -9.109 1.00 59.69 196 ARG A C 1
ATOM 1609 O O . ARG A 1 196 ? 6.523 16.692 -8.728 1.00 59.69 196 ARG A O 1
ATOM 1616 N N . SER A 1 197 ? 6.641 15.004 -10.200 1.00 55.00 197 SER A N 1
ATOM 1617 C CA . SER A 1 197 ? 5.512 15.456 -11.026 1.00 55.00 197 SER A CA 1
ATOM 1618 C C . SER A 1 197 ? 4.153 15.227 -10.362 1.00 55.00 197 SER A C 1
ATOM 1620 O O . SER A 1 197 ? 3.194 15.928 -10.669 1.00 55.00 197 SER A O 1
ATOM 1622 N N . ILE A 1 198 ? 4.086 14.271 -9.431 1.00 53.34 198 ILE A N 1
ATOM 1623 C CA . ILE A 1 198 ? 2.866 13.894 -8.706 1.00 53.34 198 ILE A CA 1
ATOM 1624 C C . ILE A 1 198 ? 2.736 14.665 -7.383 1.00 53.34 198 ILE A C 1
ATOM 1626 O O . ILE A 1 198 ? 1.658 14.719 -6.801 1.00 53.34 198 ILE A O 1
ATOM 1630 N N . SER A 1 199 ? 3.791 15.358 -6.946 1.00 42.22 199 SER A N 1
ATOM 1631 C CA . SER A 1 199 ? 3.725 16.324 -5.852 1.00 42.22 199 SER A CA 1
ATOM 1632 C C . SER A 1 199 ? 3.398 17.729 -6.376 1.00 42.22 199 SER A C 1
ATOM 1634 O O . SER A 1 199 ? 4.266 18.603 -6.406 1.00 42.22 199 SER A O 1
ATOM 1636 N N . VAL A 1 200 ? 2.149 17.964 -6.780 1.00 36.34 200 VAL A N 1
ATOM 1637 C CA . VAL A 1 200 ? 1.578 19.319 -6.734 1.00 36.34 200 VAL A CA 1
ATOM 1638 C C . VAL A 1 200 ? 0.503 19.293 -5.653 1.00 36.34 200 VAL A C 1
ATOM 1640 O O . VAL A 1 200 ? -0.577 18.759 -5.897 1.00 36.34 200 VAL A O 1
ATOM 1643 N N . PRO A 1 201 ? 0.798 19.790 -4.439 1.00 37.34 201 PRO A N 1
ATOM 1644 C CA . PRO A 1 201 ? -0.218 19.976 -3.421 1.00 37.34 201 PRO A CA 1
ATOM 1645 C C . PRO A 1 201 ? -1.090 21.161 -3.844 1.00 37.34 201 PRO A C 1
ATOM 1647 O O . PRO A 1 201 ? -0.836 22.299 -3.454 1.00 37.34 201 PRO A O 1
ATOM 1650 N N . ASP A 1 202 ? -2.100 20.903 -4.671 1.00 38.44 202 ASP A N 1
ATOM 1651 C CA . ASP A 1 202 ? -3.298 21.733 -4.612 1.00 38.44 202 ASP A CA 1
ATOM 1652 C C . ASP A 1 202 ? -4.030 21.399 -3.310 1.00 38.44 202 ASP A C 1
ATOM 1654 O O . ASP A 1 202 ? -3.917 20.292 -2.783 1.00 38.44 202 ASP A O 1
ATOM 1658 N N . GLN A 1 203 ? -4.728 22.387 -2.754 1.00 41.16 203 GLN A N 1
ATOM 1659 C CA . GLN A 1 203 ? -5.277 22.393 -1.391 1.00 41.16 203 GLN A CA 1
ATOM 1660 C C . GLN A 1 203 ? -6.397 21.369 -1.113 1.00 41.16 203 GLN A C 1
ATOM 1662 O O . GLN A 1 203 ? -7.102 21.491 -0.115 1.00 41.16 203 GLN A O 1
ATOM 1667 N N . ASP A 1 204 ? -6.530 20.347 -1.955 1.00 42.91 204 ASP A N 1
ATOM 1668 C CA . ASP A 1 204 ? -7.495 19.268 -1.834 1.00 42.91 204 ASP A CA 1
ATOM 1669 C C . ASP A 1 204 ? -6.763 17.951 -1.526 1.00 42.91 204 ASP A C 1
ATOM 1671 O O . ASP A 1 204 ? -6.201 17.300 -2.411 1.00 42.91 204 ASP A O 1
ATOM 1675 N N . GLU A 1 205 ? -6.827 17.509 -0.266 1.00 51.28 205 GLU A N 1
ATOM 1676 C CA . GLU A 1 205 ? -6.343 16.194 0.200 1.00 51.28 205 GLU A CA 1
ATOM 1677 C C . GLU A 1 205 ? -6.929 15.005 -0.611 1.00 51.28 205 GLU A C 1
ATOM 1679 O O . GLU A 1 205 ? -6.402 13.895 -0.580 1.00 51.28 205 GLU A O 1
ATOM 1684 N N . GLU A 1 206 ? -7.996 15.215 -1.398 1.00 48.66 206 GLU A N 1
ATOM 1685 C CA . GLU A 1 206 ? -8.681 14.190 -2.206 1.00 48.66 206 GLU A CA 1
ATOM 1686 C C . GLU A 1 206 ? -7.937 13.736 -3.485 1.00 48.66 206 GLU A C 1
ATOM 1688 O O . GLU A 1 206 ? -8.363 12.778 -4.154 1.00 48.66 206 GLU A O 1
ATOM 1693 N N . ASN A 1 207 ? -6.829 14.388 -3.853 1.00 52.72 207 ASN A N 1
ATOM 1694 C CA . ASN A 1 207 ? -6.073 14.071 -5.073 1.00 52.72 207 ASN A CA 1
ATOM 1695 C C . ASN A 1 207 ? -4.683 13.465 -4.846 1.00 52.72 207 ASN A C 1
ATOM 1697 O O . ASN A 1 207 ? -3.958 13.259 -5.821 1.00 52.72 207 ASN A O 1
ATOM 1701 N N . GLU A 1 208 ? -4.333 13.089 -3.616 1.00 62.53 208 GLU A N 1
ATOM 1702 C CA . GLU A 1 208 ? -3.073 12.393 -3.353 1.00 62.53 208 GLU A CA 1
ATOM 1703 C C . GLU A 1 208 ? -3.048 11.012 -4.040 1.00 62.53 208 GLU A C 1
ATOM 1705 O O . GLU A 1 208 ? -3.876 10.130 -3.782 1.00 62.53 208 GLU A O 1
ATOM 1710 N N . LEU A 1 209 ? -2.098 10.832 -4.961 1.00 72.31 209 LEU A N 1
ATOM 1711 C CA . LEU A 1 209 ? -1.851 9.572 -5.655 1.00 72.31 209 LEU A CA 1
ATOM 1712 C C . LEU A 1 209 ? -0.696 8.834 -4.979 1.00 72.31 209 LEU A C 1
ATOM 1714 O O . LEU A 1 209 ? 0.457 9.259 -5.023 1.00 72.31 209 LEU A O 1
ATOM 1718 N N . LEU A 1 210 ? -1.008 7.681 -4.400 1.00 78.25 210 LEU A N 1
ATOM 1719 C CA . LEU A 1 210 ? -0.054 6.821 -3.711 1.00 78.25 210 LEU A CA 1
ATOM 1720 C C . LEU A 1 210 ? 0.506 5.779 -4.676 1.00 78.25 210 LEU A C 1
ATOM 1722 O O . LEU A 1 210 ? -0.240 5.227 -5.484 1.00 78.25 210 LEU A O 1
ATOM 1726 N N . ILE A 1 211 ? 1.795 5.449 -4.563 1.00 84.25 211 ILE A N 1
ATOM 1727 C CA . ILE A 1 211 ? 2.341 4.278 -5.264 1.00 84.25 211 ILE A CA 1
ATOM 1728 C C . ILE A 1 211 ? 1.798 3.013 -4.609 1.00 84.25 211 ILE A C 1
ATOM 1730 O O . ILE A 1 211 ? 2.038 2.758 -3.430 1.00 84.25 211 ILE A O 1
ATOM 1734 N N . ILE A 1 212 ? 1.116 2.198 -5.407 1.00 87.88 212 ILE A N 1
ATOM 1735 C CA . ILE A 1 212 ? 0.513 0.933 -4.978 1.00 87.88 212 ILE A CA 1
ATOM 1736 C C . ILE A 1 212 ? 1.300 -0.263 -5.523 1.00 87.88 212 ILE A C 1
ATOM 1738 O O . ILE A 1 212 ? 1.313 -1.332 -4.912 1.00 87.88 212 ILE A O 1
ATOM 1742 N N . GLY A 1 213 ? 1.953 -0.115 -6.675 1.00 90.44 213 GLY A N 1
ATOM 1743 C CA . GLY A 1 213 ? 2.508 -1.261 -7.379 1.00 90.44 213 GLY A CA 1
ATOM 1744 C C . GLY A 1 213 ? 3.241 -0.934 -8.665 1.00 90.44 213 GLY A C 1
ATOM 1745 O O . GLY A 1 213 ? 3.481 0.228 -8.989 1.00 90.44 213 GLY A O 1
ATOM 1746 N N . CYS A 1 214 ? 3.534 -1.977 -9.428 1.00 92.00 214 CYS A N 1
ATOM 1747 C CA . CYS A 1 214 ? 3.914 -1.867 -10.830 1.00 92.00 214 CYS A CA 1
ATOM 1748 C C . CYS A 1 214 ? 3.175 -2.913 -11.672 1.00 92.00 214 CYS A C 1
ATOM 1750 O O . CYS A 1 214 ? 2.681 -3.920 -11.159 1.00 92.00 214 CYS A O 1
ATOM 1752 N N . ILE A 1 215 ? 3.079 -2.647 -12.971 1.00 93.19 215 ILE A N 1
ATOM 1753 C CA . ILE A 1 215 ? 2.638 -3.599 -13.986 1.00 9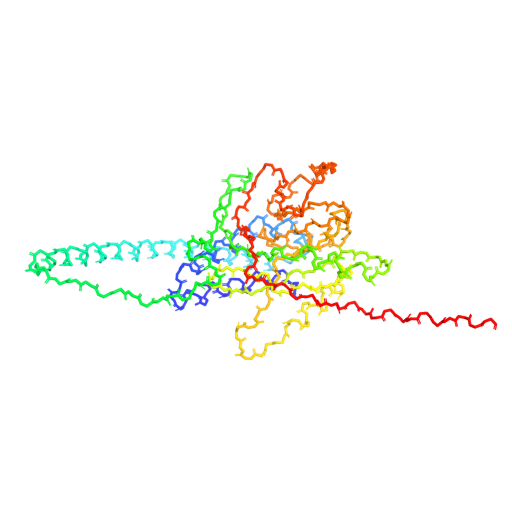3.19 215 ILE A CA 1
ATOM 1754 C C . ILE A 1 215 ? 3.762 -3.779 -15.002 1.00 93.19 215 ILE A C 1
ATOM 1756 O O . ILE A 1 215 ? 4.357 -2.797 -15.453 1.00 93.19 215 ILE A O 1
ATOM 1760 N N . CYS A 1 216 ? 4.086 -5.025 -15.337 1.00 91.44 216 CYS A N 1
ATOM 1761 C CA . CYS A 1 216 ? 5.191 -5.335 -16.233 1.00 91.44 216 CYS A CA 1
ATOM 1762 C C . CYS A 1 216 ? 4.873 -6.464 -17.214 1.00 91.44 216 CYS A C 1
ATOM 1764 O O . CYS A 1 216 ? 4.031 -7.328 -16.964 1.00 91.44 216 CYS A O 1
ATOM 1766 N N . GLY A 1 217 ? 5.576 -6.449 -18.346 1.00 88.94 217 GLY A N 1
ATOM 1767 C CA . GLY A 1 217 ? 5.531 -7.520 -19.336 1.00 88.94 217 GLY A CA 1
ATOM 1768 C C . GLY A 1 217 ? 6.342 -8.744 -18.928 1.00 88.94 217 GLY A C 1
ATOM 1769 O O . GLY A 1 217 ? 5.948 -9.862 -19.232 1.00 88.94 217 GLY A O 1
ATOM 1770 N N . ASP A 1 218 ? 7.454 -8.543 -18.223 1.00 84.75 218 ASP A N 1
ATOM 1771 C CA . ASP A 1 218 ? 8.315 -9.617 -17.743 1.00 84.75 218 ASP A CA 1
ATOM 1772 C C . ASP A 1 218 ? 8.871 -9.295 -16.349 1.00 84.75 218 ASP A C 1
ATOM 1774 O O . ASP A 1 218 ? 9.163 -8.145 -16.030 1.00 84.75 218 ASP A O 1
ATOM 1778 N N . LEU A 1 219 ? 9.004 -10.321 -15.507 1.00 81.75 219 LEU A N 1
ATOM 1779 C CA . LEU A 1 219 ? 9.559 -10.208 -14.154 1.00 81.75 219 LEU A CA 1
ATOM 1780 C C . LEU A 1 219 ? 11.085 -10.145 -14.144 1.00 81.75 219 LEU A C 1
ATOM 1782 O O . LEU A 1 219 ? 11.648 -9.645 -13.176 1.00 81.75 219 LEU A O 1
ATOM 1786 N N . SER A 1 220 ? 11.745 -10.659 -15.188 1.00 79.00 220 SER A N 1
ATOM 1787 C CA . SER A 1 220 ? 13.203 -10.553 -15.356 1.00 79.00 220 SER A CA 1
ATOM 1788 C C . SER A 1 220 ? 13.668 -9.141 -15.708 1.00 79.00 220 SER A C 1
ATOM 1790 O O . SER A 1 220 ? 14.871 -8.909 -15.806 1.00 79.00 220 SER A O 1
ATOM 1792 N N . ASP A 1 221 ? 12.738 -8.222 -15.966 1.00 80.94 221 ASP A N 1
ATOM 1793 C CA . ASP A 1 221 ? 13.071 -6.882 -16.410 1.00 80.94 221 ASP A CA 1
ATOM 1794 C C . ASP A 1 221 ? 13.807 -6.096 -15.310 1.00 80.94 221 ASP A C 1
ATOM 1796 O O . ASP A 1 221 ? 13.387 -6.052 -14.148 1.00 80.94 221 ASP A O 1
ATOM 1800 N N . HIS A 1 222 ? 14.908 -5.441 -15.685 1.00 79.75 222 HIS A N 1
ATOM 1801 C CA . HIS A 1 222 ? 15.733 -4.651 -14.771 1.00 79.75 222 HIS A CA 1
ATOM 1802 C C . HIS A 1 222 ? 14.949 -3.553 -14.041 1.00 79.75 222 HIS A C 1
ATOM 1804 O O . HIS A 1 222 ? 15.287 -3.213 -12.907 1.00 79.75 222 HIS A O 1
ATOM 1810 N N . SER A 1 223 ? 13.888 -3.027 -14.648 1.00 83.31 223 SER A N 1
ATOM 1811 C CA . SER A 1 223 ? 13.024 -2.004 -14.059 1.00 83.31 223 SER A CA 1
ATOM 1812 C C . SER A 1 223 ? 12.161 -2.546 -12.931 1.00 83.31 223 SER A C 1
ATOM 1814 O O . SER A 1 223 ? 11.933 -1.854 -11.936 1.00 83.31 223 SER A O 1
ATOM 1816 N N . VAL A 1 224 ? 11.745 -3.811 -13.029 1.00 83.75 224 VAL A N 1
ATOM 1817 C CA . VAL A 1 224 ? 11.036 -4.510 -11.951 1.00 83.75 224 VAL A CA 1
ATOM 1818 C C . VAL A 1 224 ? 11.983 -4.742 -10.779 1.00 83.75 224 VAL A C 1
ATOM 1820 O O . VAL A 1 224 ? 11.636 -4.431 -9.640 1.00 83.75 224 VAL A O 1
ATOM 1823 N N . ASP A 1 225 ? 13.202 -5.210 -11.050 1.00 81.12 225 ASP A N 1
ATOM 1824 C CA . ASP A 1 225 ? 14.233 -5.396 -10.026 1.00 81.12 225 ASP A CA 1
ATOM 1825 C C . ASP A 1 225 ? 14.593 -4.093 -9.316 1.00 81.12 225 ASP A C 1
ATOM 1827 O O . ASP A 1 225 ? 14.647 -4.044 -8.082 1.00 81.12 225 ASP A O 1
ATOM 1831 N N . TYR A 1 226 ? 14.788 -3.024 -10.086 1.00 78.75 226 TYR A N 1
ATOM 1832 C CA . TYR A 1 226 ? 15.069 -1.704 -9.547 1.00 78.75 226 TYR A CA 1
ATOM 1833 C C . TYR A 1 226 ? 13.918 -1.216 -8.657 1.00 78.75 226 TYR A C 1
ATOM 1835 O O . TYR A 1 226 ? 14.151 -0.860 -7.497 1.00 78.75 226 TYR A O 1
ATOM 1843 N N . PHE A 1 227 ? 12.675 -1.278 -9.150 1.00 82.25 227 PHE A N 1
ATOM 1844 C CA . PHE A 1 227 ? 11.481 -0.876 -8.406 1.00 82.25 227 PHE A CA 1
ATOM 1845 C C . PHE A 1 227 ? 11.323 -1.656 -7.096 1.00 82.25 227 PHE A C 1
ATOM 1847 O O . PHE A 1 227 ? 11.108 -1.052 -6.043 1.00 82.25 227 PHE A O 1
ATOM 1854 N N . ILE A 1 228 ? 11.490 -2.982 -7.135 1.00 79.56 228 ILE A N 1
ATOM 1855 C CA . ILE A 1 228 ? 11.438 -3.843 -5.948 1.00 79.56 228 ILE A CA 1
ATOM 1856 C C . ILE A 1 228 ? 12.522 -3.444 -4.944 1.00 79.56 228 ILE A C 1
ATOM 1858 O O . ILE A 1 228 ? 12.228 -3.267 -3.765 1.00 79.56 228 ILE A O 1
ATOM 1862 N N . SER A 1 229 ? 13.767 -3.265 -5.397 1.00 73.62 229 SER A N 1
ATOM 1863 C CA . SER A 1 229 ? 14.904 -2.972 -4.510 1.00 73.62 229 SER A CA 1
ATOM 1864 C C . SER A 1 229 ? 14.767 -1.655 -3.737 1.00 73.62 229 SER A C 1
ATOM 1866 O O . SER A 1 229 ? 15.385 -1.486 -2.686 1.00 73.62 229 SER A O 1
ATOM 1868 N N . ARG A 1 230 ? 13.956 -0.730 -4.263 1.00 71.38 230 ARG A N 1
ATOM 1869 C CA . ARG A 1 230 ? 13.681 0.602 -3.707 1.00 71.38 230 ARG A CA 1
ATOM 1870 C C . ARG A 1 230 ? 12.327 0.682 -2.988 1.00 71.38 230 ARG A C 1
ATOM 1872 O O . ARG A 1 230 ? 11.979 1.730 -2.444 1.00 71.38 230 ARG A O 1
ATOM 1879 N N . SER A 1 231 ? 11.561 -0.406 -2.984 1.00 73.62 231 SER A N 1
ATOM 1880 C CA . SER A 1 231 ? 10.238 -0.497 -2.371 1.00 73.62 231 SER A CA 1
ATOM 1881 C C . SER A 1 231 ? 10.335 -0.992 -0.926 1.00 73.62 231 SER A C 1
ATOM 1883 O O . SER A 1 231 ? 10.765 -2.112 -0.680 1.00 73.62 231 SER A O 1
ATOM 1885 N N . LEU A 1 232 ? 9.899 -0.177 0.043 1.00 64.50 232 LEU A N 1
ATOM 1886 C CA . LEU A 1 232 ? 9.842 -0.572 1.464 1.00 64.50 232 LEU A CA 1
ATOM 1887 C C . LEU A 1 232 ? 8.501 -1.184 1.888 1.00 64.50 232 LEU A C 1
ATOM 1889 O O . LEU A 1 232 ? 8.406 -1.823 2.935 1.00 64.50 232 LEU A O 1
ATOM 1893 N N . LEU A 1 233 ? 7.439 -0.952 1.116 1.00 69.88 233 LEU A N 1
ATOM 1894 C CA . LEU A 1 233 ? 6.098 -1.384 1.487 1.00 69.88 233 LEU A CA 1
ATOM 1895 C C . LEU A 1 233 ? 5.847 -2.800 0.972 1.00 69.88 233 LEU A C 1
ATOM 1897 O O . LEU A 1 233 ? 5.685 -3.024 -0.220 1.00 69.88 233 LEU A O 1
ATOM 1901 N N . THR A 1 234 ? 5.737 -3.756 1.888 1.00 65.62 234 THR A N 1
ATOM 1902 C CA . THR A 1 234 ? 5.441 -5.168 1.573 1.00 65.62 234 THR A CA 1
ATOM 1903 C C . THR A 1 234 ? 4.040 -5.409 0.999 1.00 65.62 234 THR A C 1
ATOM 1905 O O . THR A 1 234 ? 3.752 -6.498 0.494 1.00 65.62 234 THR A O 1
ATOM 1908 N N . GLU A 1 235 ? 3.188 -4.385 1.051 1.00 72.81 235 GLU A N 1
ATOM 1909 C CA . GLU A 1 235 ? 1.847 -4.337 0.462 1.00 72.81 235 GLU A CA 1
ATOM 1910 C C . GLU A 1 235 ? 1.856 -4.169 -1.057 1.00 72.81 235 GLU A C 1
ATOM 1912 O O . GLU A 1 235 ? 0.831 -4.418 -1.691 1.00 72.81 235 GLU A O 1
ATOM 1917 N N . ILE A 1 236 ? 2.992 -3.755 -1.626 1.00 81.38 236 ILE A N 1
ATOM 1918 C CA . ILE A 1 236 ? 3.141 -3.465 -3.050 1.00 81.38 236 ILE A CA 1
ATOM 1919 C C . ILE A 1 236 ? 2.772 -4.682 -3.896 1.00 81.38 236 ILE A C 1
ATOM 1921 O O . ILE A 1 236 ? 3.213 -5.809 -3.634 1.00 81.38 236 ILE A O 1
ATOM 1925 N N . VAL A 1 237 ? 1.964 -4.422 -4.924 1.00 88.38 237 VAL A N 1
ATOM 1926 C CA . VAL A 1 237 ? 1.523 -5.422 -5.900 1.00 88.38 237 VAL A CA 1
ATOM 1927 C C . VAL A 1 237 ? 2.339 -5.322 -7.180 1.00 88.38 237 VAL A C 1
ATOM 1929 O O . VAL A 1 237 ? 2.678 -4.231 -7.638 1.00 88.38 237 VAL A O 1
ATOM 1932 N N . ILE A 1 238 ? 2.633 -6.471 -7.771 1.00 89.50 238 ILE A N 1
ATOM 1933 C CA . ILE A 1 238 ? 3.297 -6.583 -9.066 1.00 89.50 238 ILE A CA 1
ATOM 1934 C C . ILE A 1 238 ? 2.360 -7.350 -9.984 1.00 89.50 238 ILE A C 1
ATOM 1936 O O . ILE A 1 238 ? 2.107 -8.536 -9.771 1.00 89.50 238 ILE A O 1
ATOM 1940 N N . VAL A 1 239 ? 1.820 -6.658 -10.980 1.00 91.38 239 VAL A N 1
ATOM 1941 C CA . VAL A 1 239 ? 0.925 -7.240 -11.980 1.00 91.38 239 VAL A CA 1
ATOM 1942 C C . VAL A 1 239 ? 1.758 -7.635 -13.195 1.00 91.38 239 VAL A C 1
ATOM 1944 O O . VAL A 1 239 ? 2.388 -6.791 -13.821 1.00 91.38 239 VAL A O 1
ATOM 1947 N N . VAL A 1 240 ? 1.781 -8.916 -13.546 1.00 90.44 240 VAL A N 1
ATOM 1948 C CA . VAL A 1 240 ? 2.598 -9.442 -14.647 1.00 90.44 240 VAL A CA 1
ATOM 1949 C C . VAL A 1 240 ? 1.688 -9.841 -15.795 1.00 90.44 240 VAL A C 1
ATOM 1951 O O . VAL A 1 240 ? 0.835 -10.715 -15.636 1.00 90.44 240 VAL A O 1
ATOM 1954 N N . CYS A 1 241 ? 1.888 -9.200 -16.943 1.00 88.88 241 CYS A N 1
ATOM 1955 C CA . CYS A 1 241 ? 1.077 -9.354 -18.148 1.00 88.88 241 CYS A CA 1
ATOM 1956 C C . CYS A 1 241 ? 1.983 -9.662 -19.345 1.00 88.88 241 CYS A C 1
ATOM 1958 O O . CYS A 1 241 ? 2.449 -8.747 -20.030 1.00 88.88 241 CYS A O 1
ATOM 1960 N N . ARG A 1 242 ? 2.242 -10.946 -19.612 1.00 84.12 242 ARG A N 1
ATOM 1961 C CA . ARG A 1 242 ? 3.074 -11.354 -20.752 1.00 84.12 242 ARG A CA 1
ATOM 1962 C C . ARG A 1 242 ? 2.281 -11.290 -22.063 1.00 84.12 242 ARG A C 1
ATOM 1964 O O . ARG A 1 242 ? 1.167 -11.806 -22.118 1.00 84.12 242 ARG A O 1
ATOM 1971 N N . PRO A 1 243 ? 2.828 -10.698 -23.140 1.00 77.88 243 PRO A N 1
ATOM 1972 C CA . PRO A 1 243 ? 2.197 -10.784 -24.455 1.00 77.88 243 PRO A CA 1
ATOM 1973 C C . PRO A 1 243 ? 2.057 -12.233 -24.920 1.00 77.88 243 PRO A C 1
ATOM 1975 O O . PRO A 1 243 ? 3.019 -12.993 -24.865 1.00 77.88 243 PRO A O 1
ATOM 1978 N N . GLY A 1 244 ? 0.876 -12.587 -25.423 1.00 74.19 244 GLY A N 1
ATOM 1979 C CA . GLY A 1 244 ? 0.572 -13.939 -25.902 1.00 74.19 244 GLY A CA 1
ATOM 1980 C C . GLY A 1 244 ? 0.187 -14.932 -24.802 1.00 74.19 244 GLY A C 1
ATOM 1981 O O . GLY A 1 244 ? -0.358 -15.987 -25.120 1.00 74.19 244 GLY A O 1
ATOM 1982 N N . ASP A 1 245 ? 0.391 -14.589 -23.527 1.00 74.38 245 ASP A N 1
ATOM 1983 C CA . ASP A 1 245 ? -0.163 -15.348 -22.411 1.00 74.38 245 ASP A CA 1
ATOM 1984 C C . ASP A 1 245 ? -1.583 -14.847 -22.124 1.00 74.38 245 ASP A C 1
ATOM 1986 O O . ASP A 1 245 ? -1.799 -13.671 -21.835 1.00 74.38 245 ASP A O 1
ATOM 1990 N N . ASN A 1 246 ? -2.566 -15.748 -22.104 1.00 71.38 246 ASN A N 1
ATOM 1991 C CA . ASN A 1 246 ? -3.915 -15.408 -21.635 1.00 71.38 246 ASN A CA 1
ATOM 1992 C C . ASN A 1 246 ? -4.028 -15.458 -20.098 1.00 71.38 246 ASN A C 1
ATOM 1994 O O . ASN A 1 246 ? -5.070 -15.811 -19.550 1.00 71.38 246 ASN A O 1
ATOM 1998 N N . GLN A 1 247 ? -2.943 -15.188 -19.376 1.00 78.44 247 GLN A N 1
ATOM 1999 C CA . GLN A 1 247 ? -2.920 -15.230 -17.917 1.00 78.44 247 GLN A CA 1
ATOM 2000 C C . GLN A 1 247 ? -2.253 -13.971 -17.385 1.00 78.44 247 GLN A C 1
ATOM 2002 O O . GLN A 1 247 ? -1.197 -13.561 -17.865 1.00 78.44 247 GLN A O 1
ATOM 2007 N N . THR A 1 248 ? -2.879 -13.372 -16.376 1.00 83.56 248 THR A N 1
ATOM 2008 C CA . THR A 1 248 ? -2.289 -12.276 -15.606 1.00 83.56 248 THR A CA 1
ATOM 2009 C C . THR A 1 248 ? -1.933 -12.793 -14.224 1.00 83.56 248 THR A C 1
ATOM 2011 O O . THR A 1 248 ? -2.751 -13.449 -13.581 1.00 83.56 248 THR A O 1
ATOM 2014 N N . TYR A 1 249 ? -0.734 -12.474 -13.744 1.00 86.00 249 TYR A N 1
ATOM 2015 C CA . TYR A 1 249 ? -0.310 -12.841 -12.394 1.00 86.00 249 TYR A CA 1
ATOM 2016 C C . TYR A 1 249 ? -0.283 -11.608 -11.501 1.00 86.00 249 TYR A C 1
ATOM 2018 O O . TYR A 1 249 ? 0.241 -10.570 -11.898 1.00 86.00 249 TYR A O 1
ATOM 2026 N N . VAL A 1 250 ? -0.819 -11.720 -10.287 1.00 86.25 250 VAL A N 1
ATOM 2027 C CA . VAL A 1 250 ? -0.697 -10.685 -9.252 1.00 86.25 250 VAL A CA 1
ATOM 2028 C C . VAL A 1 250 ? 0.197 -11.235 -8.159 1.00 86.25 250 VAL A C 1
ATOM 2030 O O . VAL A 1 250 ? -0.126 -12.224 -7.508 1.00 86.25 250 VAL A O 1
ATOM 2033 N N . LEU A 1 251 ? 1.354 -10.607 -7.988 1.00 83.62 251 LEU A N 1
ATOM 2034 C CA . LEU A 1 251 ? 2.331 -10.973 -6.975 1.00 83.62 251 LEU A CA 1
ATOM 2035 C C . LEU A 1 251 ? 2.368 -9.906 -5.892 1.00 83.62 251 LEU A C 1
ATOM 2037 O O . LEU A 1 251 ? 2.145 -8.723 -6.148 1.00 83.62 251 LEU A O 1
ATOM 2041 N N . HIS A 1 252 ? 2.703 -10.326 -4.680 1.00 80.12 252 HIS A N 1
ATOM 2042 C CA . HIS A 1 252 ? 2.844 -9.437 -3.536 1.00 80.12 252 HIS A CA 1
ATOM 2043 C C . HIS A 1 252 ? 4.292 -9.426 -3.085 1.00 80.12 252 HIS A C 1
ATOM 2045 O O . HIS A 1 252 ? 4.876 -10.491 -2.877 1.00 80.12 252 HIS A O 1
ATOM 2051 N N . LEU A 1 253 ? 4.859 -8.234 -2.885 1.00 74.75 253 LEU A N 1
ATOM 2052 C CA . LEU A 1 253 ? 6.261 -8.087 -2.496 1.00 74.75 253 LEU A CA 1
ATOM 2053 C C . LEU A 1 253 ? 6.597 -8.851 -1.200 1.00 74.75 253 LEU A C 1
ATOM 2055 O O . LEU A 1 253 ? 7.662 -9.452 -1.094 1.00 74.75 253 LEU A O 1
ATOM 2059 N N . SER A 1 254 ? 5.652 -8.918 -0.261 1.00 66.38 254 SER A N 1
ATOM 2060 C CA . SER A 1 254 ? 5.728 -9.730 0.968 1.00 66.38 254 SER A CA 1
ATOM 2061 C C . SER A 1 254 ? 6.013 -11.221 0.754 1.00 66.38 254 SER A C 1
ATOM 2063 O O . SER A 1 254 ? 6.543 -11.857 1.663 1.00 66.38 254 SER A O 1
ATOM 2065 N N . ASN A 1 255 ? 5.660 -11.769 -0.409 1.00 64.44 255 ASN A N 1
ATOM 2066 C CA . 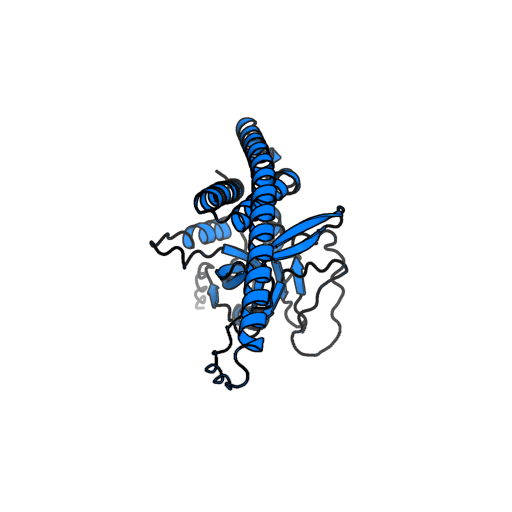ASN A 1 255 ? 5.684 -13.201 -0.705 1.00 64.44 255 ASN A CA 1
ATOM 2067 C C . ASN A 1 255 ? 6.635 -13.563 -1.859 1.00 64.44 255 ASN A C 1
ATOM 2069 O O . ASN A 1 255 ? 6.635 -14.701 -2.317 1.00 64.44 255 ASN A O 1
ATOM 2073 N N . LEU A 1 256 ? 7.465 -12.624 -2.331 1.00 66.50 256 LEU A N 1
ATOM 2074 C CA . LEU A 1 256 ? 8.387 -12.834 -3.459 1.00 66.50 256 LEU A CA 1
ATOM 2075 C C . LEU A 1 256 ? 9.636 -13.678 -3.124 1.00 66.50 256 LEU A C 1
ATOM 2077 O O . LEU A 1 256 ? 10.603 -13.659 -3.887 1.00 66.50 256 LEU A O 1
ATOM 2081 N N . SER A 1 257 ? 9.626 -14.432 -2.020 1.00 51.44 257 SER A N 1
ATOM 2082 C CA . SER A 1 257 ? 10.756 -15.257 -1.565 1.00 51.44 257 SER A CA 1
ATOM 2083 C C . SER A 1 257 ? 11.255 -16.250 -2.626 1.00 51.44 257 SER A C 1
ATOM 2085 O O . SER A 1 257 ? 12.449 -16.533 -2.659 1.00 51.44 257 SER A O 1
ATOM 2087 N N . ASP A 1 258 ? 10.390 -16.698 -3.545 1.00 46.22 258 ASP A N 1
ATOM 2088 C CA . ASP A 1 258 ? 10.717 -17.698 -4.566 1.00 46.22 258 ASP A CA 1
ATOM 2089 C C . ASP A 1 258 ? 10.401 -17.208 -5.988 1.00 46.22 258 ASP A C 1
ATOM 2091 O O . ASP A 1 258 ? 9.453 -17.633 -6.646 1.00 46.22 258 ASP A O 1
ATOM 2095 N N . ARG A 1 259 ? 11.260 -16.330 -6.522 1.00 50.00 259 ARG A N 1
ATOM 2096 C CA . ARG A 1 259 ? 11.207 -15.843 -7.922 1.00 50.00 259 ARG A CA 1
ATOM 2097 C C . ARG A 1 259 ? 11.242 -16.952 -8.995 1.00 50.00 259 ARG A C 1
ATOM 2099 O O . ARG A 1 259 ? 11.048 -16.666 -10.172 1.00 50.00 259 ARG A O 1
ATOM 2106 N N . LYS A 1 260 ? 11.547 -18.201 -8.622 1.00 42.66 260 LYS A N 1
ATOM 2107 C CA . LYS A 1 260 ? 11.893 -19.299 -9.541 1.00 42.66 260 LYS A CA 1
ATOM 2108 C C . LYS A 1 260 ? 10.714 -20.165 -10.008 1.00 42.66 260 LYS A C 1
ATOM 2110 O O . LYS A 1 260 ? 10.934 -21.025 -10.856 1.00 42.66 260 LYS A O 1
ATOM 2115 N N . GLU A 1 261 ? 9.492 -19.950 -9.517 1.00 44.47 261 GLU A N 1
ATOM 2116 C CA . GLU A 1 261 ? 8.369 -20.882 -9.749 1.00 44.47 261 GLU A CA 1
ATOM 2117 C C . GLU A 1 261 ? 7.253 -20.386 -10.688 1.00 44.47 261 GLU A C 1
ATOM 2119 O O . GLU A 1 261 ? 6.163 -20.959 -10.712 1.00 44.47 261 GLU A O 1
ATOM 2124 N N . LEU A 1 262 ? 7.484 -19.368 -11.525 1.00 50.62 262 LEU A N 1
ATOM 2125 C CA . LEU A 1 262 ? 6.502 -19.023 -12.563 1.00 50.62 262 LEU A CA 1
ATOM 2126 C C . LEU A 1 262 ? 6.679 -19.947 -13.784 1.00 50.62 262 LEU A C 1
ATOM 2128 O O . LEU A 1 262 ? 7.443 -19.668 -14.707 1.00 50.62 262 LEU A O 1
ATOM 2132 N N . GLY A 1 263 ? 6.023 -21.110 -13.723 1.00 42.41 263 GLY A N 1
ATOM 2133 C CA . GLY A 1 263 ? 6.064 -22.164 -14.740 1.00 42.41 263 GLY A CA 1
ATOM 2134 C C . GLY A 1 263 ? 5.474 -21.763 -16.101 1.00 42.41 263 GLY A C 1
ATOM 2135 O O . GLY A 1 263 ? 4.638 -20.872 -16.203 1.00 42.41 263 GLY A O 1
ATOM 2136 N N . LYS A 1 264 ? 5.929 -22.461 -17.152 1.00 32.91 264 LYS A N 1
ATOM 2137 C CA . LYS A 1 264 ? 5.579 -22.265 -18.576 1.00 32.91 264 LYS A CA 1
ATOM 2138 C C . LYS A 1 264 ? 4.056 -22.224 -18.845 1.00 32.91 264 LYS A C 1
ATOM 2140 O O . LYS A 1 264 ? 3.314 -22.943 -18.170 1.00 32.91 264 LYS A O 1
ATOM 2145 N N . PRO A 1 265 ? 3.604 -21.472 -19.872 1.00 34.12 265 PRO A N 1
ATOM 2146 C CA . PRO A 1 265 ? 2.186 -21.231 -20.144 1.00 34.12 265 PRO A CA 1
ATOM 2147 C C . PRO A 1 265 ? 1.414 -22.521 -20.460 1.00 34.12 265 PRO A C 1
ATOM 2149 O O . PRO A 1 265 ? 1.886 -23.387 -21.199 1.00 34.12 265 PRO A O 1
ATOM 2152 N N . LYS A 1 266 ? 0.198 -22.636 -19.908 1.00 32.81 266 LYS A N 1
ATOM 2153 C CA . LYS A 1 266 ? -0.814 -23.631 -20.304 1.00 32.81 266 LYS A CA 1
ATOM 2154 C C . LYS A 1 266 ? -1.980 -22.930 -21.006 1.00 32.81 266 LYS A C 1
ATOM 2156 O O . LYS A 1 266 ? -2.399 -21.855 -20.585 1.00 32.81 266 LYS A O 1
ATOM 2161 N N . SER A 1 267 ? -2.450 -23.588 -22.062 1.00 35.31 267 SER A N 1
ATOM 2162 C CA . SER A 1 267 ? -3.373 -23.158 -23.119 1.00 35.31 267 SER A CA 1
ATOM 2163 C C . SER A 1 267 ? -4.657 -22.424 -22.699 1.00 35.31 267 SER A C 1
ATOM 2165 O O . SER A 1 267 ? -5.342 -22.847 -21.773 1.00 35.31 267 SER A O 1
ATOM 2167 N N . GLU A 1 268 ? -4.952 -21.389 -23.496 1.00 37.16 268 GLU A N 1
ATOM 2168 C CA . GLU A 1 268 ? -6.236 -20.862 -24.005 1.00 37.16 268 GLU A CA 1
ATOM 2169 C C . GLU A 1 268 ? -7.506 -20.866 -23.130 1.00 37.16 268 GLU A C 1
ATOM 2171 O O . GLU A 1 268 ? -8.281 -21.816 -23.125 1.00 37.16 268 GLU A O 1
ATOM 2176 N N . SER A 1 269 ? -7.793 -19.700 -22.544 1.00 32.09 269 SER A N 1
ATOM 2177 C CA . SER A 1 269 ? -9.073 -18.950 -22.549 1.00 32.09 269 SER A CA 1
ATOM 2178 C C . SER A 1 269 ? -8.806 -17.571 -21.910 1.00 32.09 269 SER A C 1
ATOM 2180 O O . SER A 1 269 ? -7.682 -17.387 -21.471 1.00 32.09 269 SER A O 1
ATOM 2182 N N . GLN A 1 270 ? -9.746 -16.608 -21.942 1.00 35.75 270 GLN A N 1
ATOM 2183 C CA . GLN A 1 270 ? -9.652 -15.183 -21.502 1.00 35.75 270 GLN A CA 1
ATOM 2184 C C . GLN A 1 270 ? -8.636 -14.844 -20.381 1.00 35.75 270 GLN A C 1
ATOM 2186 O O . GLN A 1 270 ? -8.397 -15.702 -19.540 1.00 35.75 270 GLN A O 1
ATOM 2191 N N . PRO A 1 271 ? -8.097 -13.598 -20.302 1.00 38.59 271 PRO A N 1
ATOM 2192 C CA . PRO A 1 271 ? -7.138 -13.197 -19.267 1.00 38.59 271 PRO A CA 1
ATOM 2193 C C . PRO A 1 271 ? -7.707 -13.419 -17.861 1.00 38.59 271 PRO A C 1
ATOM 2195 O O . PRO A 1 271 ? -8.416 -12.584 -17.311 1.00 38.59 271 PRO A O 1
ATOM 2198 N N . GLU A 1 272 ? -7.397 -14.575 -17.286 1.00 43.72 272 GLU A N 1
ATOM 2199 C CA . GLU A 1 272 ? -7.732 -14.918 -15.915 1.00 43.72 272 GLU A CA 1
ATOM 2200 C C . GLU A 1 272 ? -6.594 -14.440 -15.019 1.00 43.72 272 GLU A C 1
ATOM 2202 O O . GLU A 1 272 ? -5.413 -14.696 -15.284 1.00 43.72 272 GLU A O 1
ATOM 2207 N N . PHE A 1 273 ? -6.954 -13.761 -13.935 1.00 45.16 273 PHE A N 1
ATOM 2208 C CA . PHE A 1 273 ? -6.027 -13.509 -12.848 1.00 45.16 273 PHE A CA 1
ATOM 2209 C C . PHE A 1 273 ? -5.737 -14.827 -12.132 1.00 45.16 273 PHE A C 1
ATOM 2211 O O . PHE A 1 273 ? -6.640 -15.447 -11.571 1.00 45.16 273 PHE A O 1
ATOM 2218 N N . LYS A 1 274 ? -4.481 -15.272 -12.175 1.00 47.91 274 LYS A N 1
ATOM 2219 C CA . LYS A 1 274 ? -4.025 -16.473 -11.476 1.00 47.91 274 LYS A CA 1
ATOM 2220 C C . LYS A 1 274 ? -2.977 -16.107 -10.441 1.00 47.91 274 LYS A C 1
ATOM 2222 O O . LYS A 1 274 ? -1.970 -15.472 -10.748 1.00 47.91 274 LYS A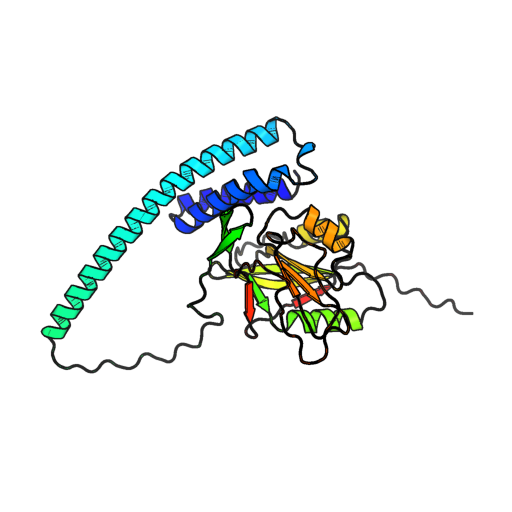 O 1
ATOM 2227 N N . ASP A 1 275 ? -3.208 -16.560 -9.217 1.00 49.19 275 ASP A N 1
ATOM 2228 C CA . ASP A 1 275 ? -2.252 -16.430 -8.126 1.00 49.19 275 ASP A CA 1
ATOM 2229 C C . ASP A 1 275 ? -1.112 -17.434 -8.335 1.00 49.19 275 ASP A C 1
ATOM 2231 O O . ASP A 1 275 ? -1.332 -18.644 -8.453 1.00 49.19 275 ASP A O 1
ATOM 2235 N N . ALA A 1 276 ? 0.124 -16.943 -8.404 1.00 42.34 276 ALA A N 1
ATOM 2236 C CA . ALA A 1 276 ? 1.292 -17.801 -8.535 1.00 42.34 276 ALA A CA 1
ATOM 2237 C C . ALA A 1 276 ? 1.770 -18.291 -7.159 1.00 42.34 276 ALA A C 1
ATOM 2239 O O . ALA A 1 276 ? 2.358 -17.530 -6.400 1.00 42.34 276 ALA A O 1
ATOM 2240 N N . ALA A 1 277 ? 1.547 -19.583 -6.904 1.00 37.09 277 ALA A N 1
ATOM 2241 C CA . ALA A 1 277 ? 2.128 -20.417 -5.846 1.00 37.09 277 ALA A CA 1
ATOM 2242 C C . ALA A 1 277 ? 1.864 -20.037 -4.364 1.00 37.09 277 ALA A C 1
ATOM 2244 O O . ALA A 1 277 ? 1.582 -18.910 -3.973 1.00 37.09 277 ALA A O 1
ATOM 2245 N N . SER A 1 278 ? 1.895 -21.084 -3.535 1.00 39.53 278 SER A N 1
ATOM 2246 C CA . SER A 1 278 ? 1.419 -21.197 -2.149 1.00 39.53 278 SER A CA 1
ATOM 2247 C C . SER A 1 278 ? 1.827 -20.054 -1.203 1.00 39.53 278 SER A C 1
ATOM 2249 O O . SER A 1 278 ? 2.933 -20.037 -0.667 1.00 39.53 278 SER A O 1
ATOM 2251 N N . GLY A 1 279 ? 0.878 -19.164 -0.898 1.00 45.25 279 GLY A N 1
ATOM 2252 C CA . GLY A 1 279 ? 1.032 -18.133 0.136 1.00 45.25 279 GLY A CA 1
ATOM 2253 C C . GLY A 1 279 ? 0.139 -16.911 -0.058 1.00 45.25 279 GLY A C 1
ATOM 2254 O O . GLY A 1 279 ? 0.583 -15.798 0.200 1.00 45.25 279 GLY A O 1
ATOM 2255 N N . VAL A 1 280 ? -1.088 -17.086 -0.561 1.00 56.44 280 VAL A N 1
ATOM 2256 C CA . VAL A 1 280 ? -1.934 -15.977 -1.031 1.00 56.44 280 VAL A CA 1
ATOM 2257 C C . VAL A 1 280 ? -2.184 -14.965 0.085 1.00 56.44 280 VAL A C 1
ATOM 2259 O O . VAL A 1 280 ? -2.744 -15.284 1.136 1.00 56.44 280 VAL A O 1
ATOM 2262 N N . CYS A 1 281 ? -1.780 -13.724 -0.156 1.00 59.75 281 CYS A N 1
ATOM 2263 C CA . CYS A 1 281 ? -2.114 -12.610 0.703 1.00 59.75 281 CYS A CA 1
ATOM 2264 C C . CYS A 1 281 ? -3.343 -11.919 0.108 1.00 59.75 281 CYS A C 1
ATOM 2266 O O . CYS A 1 281 ? -3.264 -11.214 -0.887 1.00 59.75 281 CYS A O 1
ATOM 2268 N N . GLY A 1 282 ? -4.516 -12.184 0.686 1.00 71.69 282 GLY A N 1
ATOM 2269 C CA . GLY A 1 282 ? -5.814 -11.791 0.119 1.00 71.69 282 GLY A CA 1
ATOM 2270 C C . GLY A 1 282 ? -6.145 -10.298 0.211 1.00 71.69 282 GLY A C 1
ATOM 2271 O O . GLY A 1 282 ? -7.323 -9.948 0.313 1.00 71.69 282 GLY A O 1
ATOM 2272 N N . HIS A 1 283 ? -5.139 -9.416 0.275 1.00 84.12 283 HIS A N 1
ATOM 2273 C CA . HIS A 1 283 ? -5.358 -7.971 0.319 1.00 84.12 283 HIS A CA 1
ATOM 2274 C C . HIS A 1 283 ? -5.636 -7.373 -1.053 1.00 84.12 283 HIS A C 1
ATOM 2276 O O . HIS A 1 283 ? -6.001 -6.210 -1.110 1.00 84.12 283 HIS A O 1
ATOM 2282 N N . THR A 1 284 ? -5.544 -8.126 -2.145 1.00 87.38 284 THR A N 1
ATOM 2283 C CA . THR A 1 284 ? -6.000 -7.675 -3.465 1.00 87.38 284 THR A CA 1
ATOM 2284 C C . THR A 1 284 ? -7.453 -8.050 -3.731 1.00 87.38 284 THR A C 1
ATOM 2286 O O . THR A 1 284 ? -7.975 -9.061 -3.263 1.00 87.38 284 THR A O 1
ATOM 2289 N N . HIS A 1 285 ? -8.142 -7.199 -4.482 1.00 87.88 285 HIS A N 1
ATOM 2290 C CA . HIS A 1 285 ? -9.478 -7.456 -4.996 1.00 87.88 285 HIS A CA 1
ATOM 2291 C C . HIS A 1 285 ? -9.587 -6.913 -6.414 1.00 87.88 285 HIS A C 1
ATOM 2293 O O . HIS A 1 285 ? -9.138 -5.804 -6.684 1.00 87.88 285 HIS A O 1
ATOM 2299 N N . ILE A 1 286 ? -10.188 -7.685 -7.309 1.00 89.25 286 ILE A N 1
ATOM 2300 C CA . ILE A 1 286 ? -10.282 -7.350 -8.727 1.00 89.25 286 ILE A CA 1
ATOM 2301 C C . ILE A 1 286 ? -11.739 -7.077 -9.054 1.00 89.25 286 ILE A C 1
ATOM 2303 O O . ILE A 1 286 ? -12.610 -7.845 -8.648 1.00 89.25 286 ILE A O 1
ATOM 2307 N N . THR A 1 287 ? -12.008 -5.974 -9.748 1.00 86.19 287 THR A N 1
ATOM 2308 C CA . THR A 1 287 ? -13.379 -5.562 -10.073 1.00 86.19 287 THR A CA 1
ATOM 2309 C C . THR A 1 287 ? -13.464 -4.855 -11.421 1.00 86.19 287 THR A C 1
ATOM 2311 O O . THR A 1 287 ? -12.523 -4.201 -11.867 1.00 86.19 287 THR A O 1
ATOM 2314 N N . GLU A 1 288 ? -14.620 -4.979 -12.064 1.00 87.12 288 GLU A N 1
ATOM 2315 C CA . GLU A 1 288 ? -14.974 -4.311 -13.325 1.00 87.12 288 GLU A CA 1
ATOM 2316 C C . GLU A 1 288 ? -15.570 -2.912 -13.101 1.00 87.12 288 GLU A C 1
ATOM 2318 O O . GLU A 1 288 ? -15.811 -2.168 -14.046 1.00 87.12 288 GLU A O 1
ATOM 2323 N N . GLN A 1 289 ? -15.829 -2.540 -11.845 1.00 85.44 289 GLN A N 1
ATOM 2324 C CA . GLN A 1 289 ? -16.535 -1.304 -11.480 1.00 85.44 289 GLN A CA 1
ATOM 2325 C C . GLN A 1 289 ? -15.643 -0.055 -11.488 1.00 85.44 289 GLN A C 1
ATOM 2327 O O . GLN A 1 289 ? -16.125 1.053 -11.250 1.00 85.44 289 GLN A O 1
ATOM 2332 N N . ILE A 1 290 ? -14.345 -0.227 -11.725 1.00 88.00 290 ILE A N 1
ATOM 2333 C CA . ILE A 1 290 ? -13.342 0.836 -11.748 1.00 88.00 290 ILE A CA 1
ATOM 2334 C C . ILE A 1 290 ? -12.494 0.706 -13.011 1.00 88.00 290 ILE A C 1
ATOM 2336 O O . ILE A 1 290 ? -12.450 -0.351 -13.633 1.00 88.00 290 ILE A O 1
ATOM 2340 N N . SER A 1 291 ? -11.778 1.770 -13.361 1.00 88.00 291 SER A N 1
ATOM 2341 C CA . SER A 1 291 ? -10.900 1.790 -14.527 1.00 88.00 291 SER A CA 1
ATOM 2342 C C . SER A 1 291 ? -9.589 2.493 -14.209 1.00 88.00 291 SER A C 1
ATOM 2344 O O . SER A 1 291 ? -9.596 3.513 -13.520 1.00 88.00 291 SER A O 1
ATOM 2346 N N . CYS A 1 292 ? -8.488 2.006 -14.778 1.00 90.31 292 CYS A N 1
ATOM 2347 C CA . CYS A 1 292 ? -7.196 2.690 -14.726 1.00 90.31 292 CYS A CA 1
ATOM 2348 C C . CYS A 1 292 ? -7.002 3.612 -15.941 1.00 90.31 292 CYS A C 1
ATOM 2350 O O . CYS A 1 292 ? -7.374 3.246 -17.066 1.00 90.31 292 CYS A O 1
ATOM 2352 N N . THR A 1 293 ? -6.397 4.781 -15.714 1.00 90.38 293 THR A N 1
ATOM 2353 C CA . THR A 1 293 ? -5.903 5.691 -16.762 1.00 90.38 293 THR A CA 1
ATOM 2354 C C . THR A 1 293 ? -4.417 5.446 -17.026 1.00 90.38 293 THR A C 1
ATOM 2356 O O . THR A 1 293 ? -3.642 5.316 -16.085 1.00 90.38 293 THR A O 1
ATOM 2359 N N . PHE A 1 294 ? -4.005 5.385 -18.293 1.00 88.19 294 PHE A N 1
ATOM 2360 C CA . PHE A 1 294 ? -2.596 5.228 -18.665 1.00 88.19 294 PHE A CA 1
ATOM 2361 C C . PHE A 1 294 ? -2.018 6.569 -19.105 1.00 88.19 294 PHE A C 1
ATOM 2363 O O . PHE A 1 294 ? -2.618 7.261 -19.926 1.00 88.19 294 PHE A O 1
ATOM 2370 N N . VAL A 1 295 ? -0.858 6.924 -18.560 1.00 86.25 295 VAL A N 1
ATOM 2371 C CA . VAL A 1 295 ? -0.121 8.142 -18.907 1.00 86.25 295 VAL A CA 1
ATOM 2372 C C . VAL A 1 295 ? 1.286 7.744 -19.327 1.00 86.25 295 VAL A C 1
ATOM 2374 O O . VAL A 1 295 ? 1.980 7.054 -18.585 1.00 86.25 295 VAL A O 1
ATOM 2377 N N . ASP A 1 296 ? 1.711 8.168 -20.514 1.00 81.62 296 ASP A N 1
ATOM 2378 C CA . ASP A 1 296 ? 3.072 7.940 -20.997 1.00 81.62 296 ASP A CA 1
ATOM 2379 C C . ASP A 1 296 ? 3.928 9.179 -20.738 1.00 81.62 296 ASP A C 1
ATOM 2381 O O . ASP A 1 296 ? 3.675 10.240 -21.306 1.00 81.62 296 ASP A O 1
ATOM 2385 N N . LEU A 1 297 ? 4.905 9.048 -19.837 1.00 73.50 297 LEU A N 1
ATOM 2386 C CA . LEU A 1 297 ? 5.844 10.118 -19.484 1.00 73.50 297 LEU A CA 1
ATOM 2387 C C . LEU A 1 297 ? 7.249 9.876 -20.048 1.00 73.50 297 LEU A C 1
ATOM 2389 O O . LEU A 1 297 ? 8.193 10.561 -19.653 1.00 73.50 297 LEU A O 1
ATOM 2393 N N . ARG A 1 298 ? 7.423 8.905 -20.950 1.00 72.88 298 ARG A N 1
ATOM 2394 C CA . ARG A 1 298 ? 8.700 8.740 -21.650 1.00 72.88 298 ARG A CA 1
ATOM 2395 C C . ARG A 1 298 ? 8.902 9.936 -22.580 1.00 72.88 298 ARG A C 1
ATOM 2397 O O . ARG A 1 298 ? 7.972 10.353 -23.270 1.00 72.88 298 ARG A O 1
ATOM 2404 N N . ASP A 1 299 ? 10.115 10.488 -22.597 1.00 56.38 299 ASP A N 1
ATOM 2405 C CA . ASP A 1 299 ? 10.457 11.564 -23.527 1.00 56.38 299 ASP A CA 1
ATOM 2406 C C . ASP A 1 299 ? 10.161 11.080 -24.961 1.00 56.38 299 ASP A C 1
ATOM 2408 O O . ASP A 1 299 ? 10.581 9.972 -25.319 1.00 56.38 299 ASP A O 1
ATOM 2412 N N . PRO A 1 300 ? 9.437 11.851 -25.798 1.00 49.66 300 PRO A N 1
ATOM 2413 C CA . PRO A 1 300 ? 9.230 11.467 -27.183 1.00 49.66 300 PRO A CA 1
ATOM 2414 C C . PRO A 1 300 ? 10.607 11.397 -27.834 1.00 49.66 300 PRO A C 1
ATOM 2416 O O . PRO A 1 300 ? 11.271 12.418 -28.024 1.00 49.66 300 PRO A O 1
ATOM 2419 N N . THR A 1 301 ? 11.065 10.186 -28.150 1.00 42.31 301 THR A N 1
ATOM 2420 C CA . THR A 1 301 ? 12.293 10.014 -28.921 1.00 42.31 301 THR A CA 1
ATOM 2421 C C . THR A 1 301 ? 12.166 10.857 -30.193 1.00 42.31 301 THR A C 1
ATOM 2423 O O . THR A 1 301 ? 11.107 10.846 -30.836 1.00 42.31 301 THR A O 1
ATOM 2426 N N . PRO A 1 302 ? 13.190 11.650 -30.560 1.00 36.78 302 PRO A N 1
ATOM 2427 C CA . PRO A 1 302 ? 13.126 12.433 -31.779 1.00 36.78 302 PRO A CA 1
ATOM 2428 C C . PRO A 1 302 ? 12.934 11.448 -32.928 1.00 36.78 302 PRO A C 1
ATOM 2430 O O . PRO A 1 302 ? 13.779 10.578 -33.141 1.00 36.78 302 PRO A O 1
ATOM 2433 N N . ARG A 1 303 ? 11.799 11.557 -33.636 1.00 36.38 303 ARG A N 1
ATOM 2434 C CA . ARG A 1 303 ? 11.549 10.804 -34.870 1.00 36.38 303 ARG A CA 1
ATOM 2435 C C . ARG A 1 303 ? 12.797 10.954 -35.726 1.00 36.38 303 ARG A C 1
ATOM 2437 O O . ARG A 1 303 ? 13.126 12.073 -36.122 1.00 36.38 303 ARG A O 1
ATOM 2444 N N . SER A 1 304 ? 13.509 9.854 -35.955 1.00 38.69 304 SER A N 1
ATOM 2445 C CA . SER A 1 304 ? 14.633 9.840 -36.875 1.00 38.69 304 SER A CA 1
ATOM 2446 C C . SER A 1 304 ? 14.117 10.373 -38.205 1.00 38.69 304 SER A C 1
ATOM 2448 O O . SER A 1 304 ? 13.206 9.816 -38.820 1.00 38.69 304 SER A O 1
ATOM 2450 N N . THR A 1 305 ? 14.631 11.532 -38.605 1.00 36.47 305 THR A N 1
ATOM 2451 C CA . THR A 1 305 ? 14.356 12.085 -39.921 1.00 36.47 305 THR A CA 1
ATOM 2452 C C . THR A 1 305 ? 14.789 11.044 -40.952 1.00 36.47 305 THR A C 1
ATOM 2454 O O . THR A 1 305 ? 15.888 10.489 -40.831 1.00 36.47 305 THR A O 1
ATOM 2457 N N . PRO A 1 306 ? 13.950 10.721 -41.952 1.00 39.62 306 PRO A N 1
ATOM 2458 C CA . PRO A 1 306 ? 14.385 9.830 -43.009 1.00 39.62 306 PRO A CA 1
ATOM 2459 C C . PRO A 1 306 ? 15.576 10.498 -43.700 1.00 39.62 306 PRO A C 1
ATOM 2461 O O . PRO A 1 306 ? 15.496 11.655 -44.118 1.00 39.62 306 PRO A O 1
ATOM 2464 N N . ARG A 1 307 ? 16.706 9.784 -43.778 1.00 40.34 307 ARG A N 1
ATOM 2465 C CA . ARG A 1 307 ? 17.798 10.158 -44.678 1.00 40.34 307 ARG A CA 1
ATOM 2466 C C . ARG A 1 307 ? 17.228 10.116 -46.089 1.00 40.34 307 ARG A C 1
ATOM 2468 O O . ARG A 1 307 ? 17.088 9.037 -46.660 1.00 40.34 307 ARG A O 1
ATOM 2475 N N . ASN A 1 308 ? 16.880 11.283 -46.619 1.00 42.41 308 ASN A N 1
ATOM 2476 C CA . ASN A 1 308 ? 16.643 11.425 -48.043 1.00 42.41 308 ASN A CA 1
ATOM 2477 C C . ASN A 1 308 ? 17.942 11.064 -48.765 1.00 42.41 308 ASN A C 1
ATOM 2479 O O . ASN A 1 308 ? 19.017 11.562 -48.422 1.00 42.41 308 ASN A O 1
ATOM 2483 N N . SER A 1 309 ? 17.788 10.104 -49.671 1.00 44.56 309 SER A N 1
ATOM 2484 C CA . SER A 1 309 ? 18.791 9.618 -50.615 1.00 44.56 309 SER A CA 1
ATOM 2485 C C . SER A 1 309 ? 19.104 10.677 -51.662 1.00 44.56 309 SER A C 1
ATOM 2487 O O . SER A 1 309 ? 18.179 11.459 -51.981 1.00 44.56 309 SER A O 1
#

pLDDT: mean 74.43, std 17.24, range [32.09, 96.56]

Organism: NCBI:txid290746